Protein AF-A0A538F1N7-F1 (afdb_monomer_lite)

Structure (mmCIF, N/CA/C/O backbone):
data_AF-A0A538F1N7-F1
#
_entry.id   AF-A0A538F1N7-F1
#
loop_
_atom_site.group_PDB
_atom_site.id
_atom_site.type_symbol
_atom_site.label_atom_id
_atom_site.label_alt_id
_atom_site.label_comp_id
_atom_site.label_asym_id
_atom_site.label_entity_id
_atom_site.label_seq_id
_atom_site.pdbx_PDB_ins_code
_atom_site.Cartn_x
_atom_site.Cartn_y
_atom_site.Cartn_z
_atom_site.occupancy
_atom_site.B_iso_or_equiv
_atom_site.auth_seq_id
_atom_site.auth_comp_id
_atom_site.auth_asym_id
_atom_site.auth_atom_id
_atom_site.pdbx_PDB_model_num
ATOM 1 N N . MET A 1 1 ? -27.805 -6.743 5.345 1.00 62.75 1 MET A N 1
ATOM 2 C CA . MET A 1 1 ? -26.774 -6.879 4.290 1.00 62.75 1 MET A CA 1
ATOM 3 C C . MET A 1 1 ? -25.444 -6.394 4.861 1.00 62.75 1 MET A C 1
ATOM 5 O O . MET A 1 1 ? -25.485 -5.424 5.612 1.00 62.75 1 MET A O 1
ATOM 9 N N . PRO A 1 2 ? -24.298 -7.048 4.610 1.00 79.25 2 PRO A N 1
ATOM 10 C CA . PRO A 1 2 ? -23.001 -6.513 5.036 1.00 79.25 2 PRO A CA 1
ATOM 11 C C . PRO A 1 2 ? -22.745 -5.138 4.396 1.00 79.25 2 PRO A C 1
ATOM 13 O O . PRO A 1 2 ? -23.341 -4.819 3.369 1.00 79.25 2 PRO A O 1
ATOM 16 N N . LEU A 1 3 ? -21.938 -4.307 5.055 1.00 86.06 3 LEU A N 1
ATOM 17 C CA . LEU A 1 3 ? -21.447 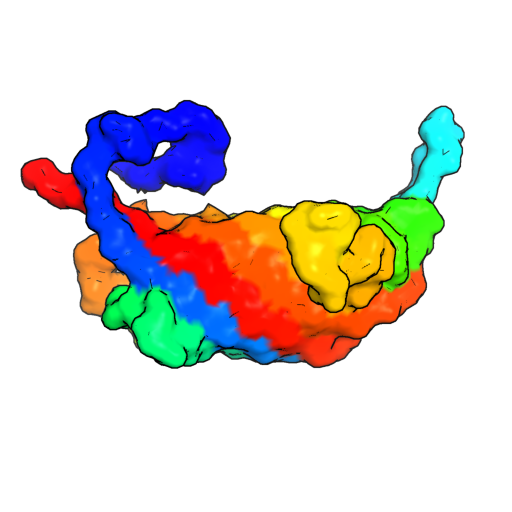-3.046 4.495 1.00 86.06 3 LEU A CA 1
ATOM 18 C C . LEU A 1 3 ? -20.475 -3.357 3.346 1.00 86.06 3 LEU A C 1
ATOM 20 O O . LEU A 1 3 ? -19.601 -4.209 3.530 1.00 86.06 3 LEU A O 1
ATOM 24 N N . ASP A 1 4 ? -20.595 -2.674 2.207 1.00 90.50 4 ASP A N 1
ATOM 25 C CA . ASP A 1 4 ? -19.669 -2.834 1.081 1.00 90.50 4 ASP A CA 1
ATOM 26 C C . ASP A 1 4 ? -19.279 -1.519 0.388 1.00 90.50 4 ASP A C 1
ATOM 28 O O . ASP A 1 4 ? -19.707 -1.201 -0.713 1.00 90.50 4 ASP A O 1
ATOM 32 N N . LEU A 1 5 ? -18.359 -0.780 0.992 1.00 91.50 5 LEU A N 1
ATOM 33 C CA . LEU A 1 5 ? -17.747 0.420 0.417 1.00 91.50 5 LEU A CA 1
ATOM 34 C C . LEU A 1 5 ? -16.478 0.130 -0.403 1.00 91.50 5 LEU A C 1
ATOM 36 O O . LEU A 1 5 ? -15.791 1.063 -0.838 1.00 91.50 5 LEU A O 1
ATOM 40 N N . CYS A 1 6 ? -16.128 -1.145 -0.594 1.00 91.19 6 CYS A N 1
ATOM 41 C CA . CYS A 1 6 ? -14.999 -1.533 -1.436 1.00 91.19 6 CYS A CA 1
ATOM 42 C C . CYS A 1 6 ? -15.405 -1.679 -2.898 1.00 91.19 6 CYS A C 1
ATOM 44 O O . CYS A 1 6 ? -14.578 -1.423 -3.775 1.00 91.19 6 CYS A O 1
ATOM 46 N N . THR A 1 7 ? -16.667 -2.011 -3.161 1.00 90.31 7 THR A N 1
ATOM 47 C CA . THR A 1 7 ? -17.219 -2.057 -4.513 1.00 90.31 7 THR A CA 1
ATOM 48 C C . THR A 1 7 ? -17.554 -0.647 -5.023 1.00 90.31 7 THR A C 1
ATOM 50 O O . THR A 1 7 ? -18.341 0.069 -4.394 1.00 90.31 7 THR A O 1
ATOM 53 N N . PRO A 1 8 ? -16.995 -0.216 -6.173 1.00 83.81 8 PRO A N 1
ATOM 54 C CA . PRO A 1 8 ? -17.357 1.055 -6.793 1.00 83.81 8 PRO A CA 1
ATOM 55 C C . PRO A 1 8 ? -18.862 1.158 -7.070 1.00 83.81 8 PRO A C 1
ATOM 57 O O . PRO A 1 8 ? -19.485 0.204 -7.526 1.00 83.81 8 PRO A O 1
ATOM 60 N N . GLY A 1 9 ? -19.442 2.336 -6.829 1.00 81.94 9 GLY A N 1
ATOM 61 C CA . GLY A 1 9 ? -20.863 2.599 -7.091 1.00 81.94 9 GLY A CA 1
ATOM 62 C C . GLY A 1 9 ? -21.831 2.078 -6.024 1.00 81.94 9 GLY A C 1
ATOM 63 O O . GLY A 1 9 ? -23.038 2.267 -6.168 1.00 81.94 9 GLY A O 1
ATOM 64 N N . ASN A 1 10 ? -21.334 1.466 -4.945 1.00 84.56 10 ASN A N 1
ATOM 65 C CA . ASN A 1 10 ? -22.162 1.124 -3.794 1.00 84.56 10 ASN A CA 1
ATOM 66 C C . ASN A 1 10 ? -22.736 2.398 -3.125 1.00 84.56 10 ASN A C 1
ATOM 68 O O . ASN A 1 10 ? -22.066 3.429 -3.037 1.00 84.56 10 ASN A O 1
ATOM 72 N N . ARG A 1 11 ? -23.994 2.325 -2.668 1.00 87.50 11 ARG A N 1
ATOM 73 C CA . ARG A 1 11 ? -24.759 3.449 -2.099 1.00 87.50 11 ARG A CA 1
ATOM 74 C C . ARG A 1 11 ? -24.837 3.441 -0.568 1.00 87.50 11 ARG A C 1
ATOM 76 O O . ARG A 1 11 ? -25.497 4.303 0.000 1.00 87.50 11 ARG A O 1
ATOM 83 N N . ASP A 1 12 ? -24.128 2.546 0.117 1.00 88.12 12 ASP A N 1
ATOM 84 C CA . ASP A 1 12 ? -24.169 2.386 1.575 1.00 88.12 12 ASP A CA 1
ATOM 85 C C . ASP A 1 12 ? -23.750 3.666 2.321 1.00 88.12 12 ASP A C 1
ATOM 87 O O . ASP A 1 12 ? -24.271 3.913 3.402 1.00 88.12 12 ASP A O 1
ATOM 91 N N . LEU A 1 13 ? -22.871 4.510 1.751 1.00 88.00 13 LEU A N 1
ATOM 92 C CA . LEU A 1 13 ? -22.557 5.831 2.331 1.00 88.00 13 LEU A CA 1
ATOM 93 C C . LEU A 1 13 ? -23.778 6.759 2.398 1.00 88.00 13 LEU A C 1
ATOM 95 O O . LEU A 1 13 ? -23.855 7.596 3.291 1.00 88.00 13 LEU A O 1
ATOM 99 N N . LEU A 1 14 ? -24.694 6.646 1.433 1.00 89.00 14 LEU A N 1
ATOM 100 C CA . LEU A 1 14 ? -25.916 7.445 1.358 1.00 89.00 14 LEU A CA 1
ATOM 101 C C . LEU A 1 14 ? -27.061 6.789 2.139 1.00 89.00 14 LEU A C 1
ATOM 103 O O . LEU A 1 14 ? -27.880 7.478 2.736 1.00 89.00 14 LEU A O 1
ATOM 107 N N . GLU A 1 15 ? -27.144 5.462 2.092 1.00 89.94 15 GLU A N 1
ATOM 108 C CA . GLU A 1 15 ? -28.333 4.711 2.503 1.00 89.94 15 GLU A CA 1
ATOM 109 C C . GLU A 1 15 ? -28.259 4.165 3.928 1.00 89.94 15 GLU A C 1
ATOM 111 O O . GLU A 1 15 ? -29.264 3.669 4.441 1.00 89.94 15 GLU A O 1
ATOM 116 N N . ARG A 1 16 ? -27.095 4.231 4.585 1.00 88.38 16 ARG A N 1
ATOM 117 C CA . ARG A 1 16 ? -26.909 3.643 5.913 1.00 88.38 16 ARG A CA 1
ATOM 118 C C . ARG A 1 16 ? -26.398 4.633 6.938 1.00 88.38 16 ARG A C 1
ATOM 120 O O . ARG A 1 16 ? -25.516 5.443 6.682 1.00 88.38 16 ARG A O 1
ATOM 127 N N . ASN A 1 17 ? -26.871 4.432 8.163 1.00 92.62 17 ASN A N 1
ATOM 128 C CA . ASN A 1 17 ? -26.233 4.991 9.342 1.00 92.62 17 ASN A CA 1
ATOM 129 C C . ASN A 1 17 ? -24.905 4.260 9.567 1.00 92.62 17 ASN A C 1
ATOM 131 O O . ASN A 1 17 ? -24.885 3.038 9.756 1.00 92.62 17 ASN A O 1
ATOM 135 N N . ILE A 1 18 ? -23.803 5.004 9.529 1.00 94.44 18 ILE A N 1
ATOM 136 C CA . ILE A 1 18 ? -22.449 4.478 9.700 1.00 94.44 18 ILE A CA 1
ATOM 137 C C . ILE A 1 18 ? -21.719 5.201 10.830 1.00 94.44 18 ILE A C 1
ATOM 139 O O . ILE A 1 18 ? -21.886 6.401 11.039 1.00 94.44 18 ILE A O 1
ATOM 143 N N . CYS A 1 19 ? -20.869 4.460 11.533 1.00 95.25 19 CYS A N 1
ATOM 144 C CA . CYS A 1 19 ? -19.893 4.994 12.471 1.00 95.25 19 CYS A CA 1
ATOM 145 C C . CYS A 1 19 ? -18.522 5.049 11.796 1.00 95.25 19 CYS A C 1
ATOM 147 O O . CYS A 1 19 ? -18.094 4.067 11.182 1.00 95.25 19 CYS A O 1
ATOM 149 N N . LEU A 1 20 ? -17.833 6.177 11.967 1.00 96.62 20 LEU A N 1
ATOM 150 C CA . LEU A 1 20 ? -16.481 6.416 11.467 1.00 96.62 20 LEU A CA 1
ATOM 151 C C . LEU A 1 20 ? -15.480 6.456 12.622 1.00 96.62 20 LEU A C 1
ATOM 153 O O . LEU A 1 20 ? -15.820 6.757 13.770 1.00 96.62 20 LEU A O 1
ATOM 157 N N . SER A 1 21 ? -14.238 6.098 12.340 1.00 98.06 21 SER A N 1
ATOM 158 C CA . SER A 1 21 ? -13.149 6.081 13.309 1.00 98.06 21 SER A CA 1
ATOM 159 C C . SER A 1 21 ? -11.838 6.240 12.562 1.00 98.06 21 SER A C 1
ATOM 161 O O . SER A 1 21 ? -11.389 5.302 11.899 1.00 98.06 21 SER A O 1
ATOM 163 N N . ALA A 1 22 ? -11.221 7.410 12.738 1.00 98.50 22 ALA A N 1
ATOM 164 C CA . ALA A 1 22 ? -10.004 7.793 12.040 1.00 98.50 22 ALA A CA 1
ATOM 165 C C . ALA A 1 22 ? -8.912 6.723 12.153 1.00 98.50 22 ALA A C 1
ATOM 167 O O . ALA A 1 22 ? -8.676 6.153 13.229 1.00 98.50 22 ALA A O 1
ATOM 168 N N . LEU A 1 23 ? -8.235 6.472 11.041 1.00 98.62 23 LEU A N 1
ATOM 169 C CA . LEU A 1 23 ? -7.134 5.533 10.917 1.00 98.62 23 LEU A CA 1
ATOM 170 C C . LEU A 1 23 ? -5.927 6.278 10.347 1.00 98.62 23 LEU A C 1
ATOM 172 O O . LEU A 1 23 ? -5.934 6.658 9.182 1.00 98.62 23 LEU A O 1
ATOM 176 N N . SER A 1 24 ? -4.886 6.458 11.155 1.00 98.69 24 SER A N 1
ATOM 177 C CA . SER A 1 24 ? -3.676 7.188 10.761 1.00 98.69 24 SER A CA 1
ATOM 178 C C . SER A 1 24 ? -2.440 6.438 11.238 1.00 98.69 24 SER A C 1
ATOM 180 O O . SER A 1 24 ? -2.253 6.210 12.440 1.00 98.69 24 SER A O 1
ATOM 182 N N . LYS A 1 25 ? -1.598 5.982 10.305 1.00 98.75 25 LYS A N 1
ATOM 183 C CA . LYS A 1 25 ? -0.488 5.062 10.598 1.00 98.75 25 LYS A CA 1
ATOM 184 C C . LYS A 1 25 ? 0.806 5.458 9.910 1.00 98.75 25 LYS A C 1
ATOM 186 O O . LYS A 1 25 ? 0.822 5.799 8.734 1.00 98.75 25 LYS A O 1
ATOM 191 N N . ASN A 1 26 ? 1.901 5.246 10.634 1.00 98.75 26 ASN A N 1
ATOM 192 C CA . ASN A 1 26 ? 3.258 5.235 10.100 1.00 98.75 26 ASN A CA 1
ATOM 193 C C . ASN A 1 26 ? 3.711 3.797 9.821 1.00 98.75 26 ASN A C 1
ATOM 195 O O . ASN A 1 26 ? 3.333 2.862 10.539 1.00 98.75 26 ASN A O 1
ATOM 199 N N . LEU A 1 27 ? 4.535 3.630 8.786 1.00 98.44 27 LEU A N 1
ATOM 200 C CA . LEU A 1 27 ? 4.949 2.336 8.253 1.00 98.44 27 LEU A CA 1
ATOM 201 C C . LEU A 1 27 ? 6.448 2.286 8.000 1.00 98.44 27 LEU A C 1
ATOM 203 O O . LEU A 1 27 ? 7.023 3.232 7.460 1.00 98.44 27 LEU A O 1
ATOM 207 N N . LYS A 1 28 ? 7.065 1.151 8.331 1.00 98.69 28 LYS A N 1
ATOM 208 C CA . LYS A 1 28 ? 8.445 0.811 7.955 1.00 98.69 28 LYS A CA 1
ATOM 209 C C . LYS A 1 28 ? 8.572 -0.689 7.735 1.00 98.69 28 LYS A C 1
ATOM 211 O O . LYS A 1 28 ? 7.973 -1.457 8.481 1.00 98.69 28 LYS A O 1
ATOM 216 N N . GLY A 1 29 ? 9.370 -1.115 6.770 1.00 98.56 29 GLY A N 1
ATOM 217 C CA . GLY A 1 29 ? 9.585 -2.532 6.514 1.00 98.56 29 GLY A CA 1
ATOM 218 C C . GLY A 1 29 ? 10.414 -2.789 5.270 1.00 98.56 29 GLY A C 1
ATOM 219 O O . GLY A 1 29 ? 11.350 -2.040 4.985 1.00 98.56 29 GLY A O 1
ATOM 220 N N . GLU A 1 30 ? 10.071 -3.849 4.545 1.00 98.44 30 GLU A N 1
ATOM 221 C CA . GLU A 1 30 ? 10.869 -4.355 3.433 1.00 98.44 30 GLU A CA 1
ATOM 222 C C . GLU A 1 30 ? 10.015 -4.693 2.204 1.00 98.44 30 GLU A C 1
ATOM 224 O O . GLU A 1 30 ? 8.903 -5.218 2.309 1.00 98.44 30 GLU A O 1
ATOM 229 N N . LEU A 1 31 ? 10.574 -4.400 1.031 1.00 98.56 31 LEU A N 1
ATOM 230 C CA . LEU A 1 31 ? 10.073 -4.772 -0.284 1.00 98.56 31 LEU A CA 1
ATOM 231 C C . LEU A 1 31 ? 11.071 -5.742 -0.929 1.00 98.56 31 LEU A C 1
ATOM 233 O O . LEU A 1 31 ? 12.226 -5.388 -1.175 1.00 98.56 31 LEU A O 1
ATOM 237 N N . LYS A 1 32 ? 10.639 -6.968 -1.226 1.00 98.38 32 LYS A N 1
ATOM 238 C CA . LYS A 1 32 ? 11.481 -8.011 -1.833 1.00 98.38 32 LYS A CA 1
ATOM 239 C C . LYS A 1 32 ? 10.943 -8.389 -3.205 1.00 98.38 32 LYS A C 1
ATOM 241 O O . LYS A 1 32 ? 9.816 -8.872 -3.268 1.00 98.38 32 LYS A O 1
ATOM 246 N N . PRO A 1 33 ? 11.704 -8.236 -4.298 1.00 97.69 33 PRO A N 1
ATOM 247 C CA . PRO A 1 33 ? 11.304 -8.813 -5.572 1.00 97.69 33 PRO A CA 1
ATOM 248 C C . PRO A 1 33 ? 11.359 -10.341 -5.464 1.00 97.69 33 PRO A C 1
ATOM 250 O O . PRO A 1 33 ? 12.368 -10.909 -5.050 1.00 97.69 33 PRO A O 1
ATOM 253 N N . LEU A 1 34 ? 10.260 -11.002 -5.813 1.00 98.06 34 LEU A N 1
ATOM 254 C CA . LEU A 1 34 ? 10.151 -12.462 -5.865 1.00 98.06 34 LEU A CA 1
ATOM 255 C C . LEU A 1 34 ? 10.367 -12.978 -7.287 1.00 98.06 34 LEU A C 1
ATOM 257 O O . LEU A 1 34 ? 11.016 -13.998 -7.498 1.00 98.06 34 LEU A O 1
ATOM 261 N N . HIS A 1 35 ? 9.806 -12.270 -8.265 1.00 98.12 35 HIS A N 1
ATOM 262 C CA . HIS A 1 35 ? 9.879 -12.619 -9.677 1.00 98.12 35 HIS A CA 1
ATOM 263 C C . HIS A 1 35 ? 9.724 -11.364 -10.532 1.00 98.12 35 HIS A C 1
ATOM 265 O O . HIS A 1 35 ? 8.978 -10.464 -10.157 1.00 98.12 35 HIS A O 1
ATOM 271 N N . HIS A 1 36 ? 10.379 -11.308 -11.690 1.00 97.69 36 HIS A N 1
ATOM 272 C CA . HIS A 1 36 ? 10.142 -10.264 -12.681 1.00 97.69 36 HIS A CA 1
ATOM 273 C C . HIS A 1 36 ? 10.224 -10.823 -14.101 1.00 97.69 36 HIS A C 1
ATOM 275 O O . HIS A 1 36 ? 10.998 -11.740 -14.378 1.00 97.69 36 HIS A O 1
ATOM 281 N N . ALA A 1 37 ? 9.434 -10.252 -15.005 1.00 98.12 37 ALA A N 1
ATOM 282 C CA . ALA A 1 37 ? 9.380 -10.641 -16.404 1.00 98.12 37 ALA A CA 1
ATOM 283 C C . ALA A 1 37 ? 9.193 -9.419 -17.304 1.00 98.12 37 ALA A C 1
ATOM 285 O O . ALA A 1 37 ? 8.412 -8.509 -17.014 1.00 98.12 37 ALA A O 1
ATOM 286 N N . LEU A 1 38 ? 9.907 -9.414 -18.429 1.00 97.88 38 LEU A N 1
ATOM 287 C CA . LEU A 1 38 ? 9.720 -8.425 -19.480 1.00 97.88 38 LEU A CA 1
ATOM 288 C C . LEU A 1 38 ? 8.699 -8.945 -20.492 1.00 97.88 38 LEU A C 1
ATOM 290 O O . LEU A 1 38 ? 8.958 -9.911 -21.206 1.00 97.88 38 LEU A O 1
ATOM 294 N N . GLU A 1 39 ? 7.590 -8.236 -20.627 1.00 97.50 39 GLU A N 1
ATOM 295 C CA . GLU A 1 39 ? 6.591 -8.479 -21.658 1.00 97.50 39 GLU A CA 1
ATOM 296 C C . GLU A 1 39 ? 6.780 -7.526 -22.837 1.00 97.50 39 GLU A C 1
ATOM 298 O O . GLU A 1 39 ? 7.186 -6.366 -22.691 1.00 97.50 39 GLU A O 1
ATOM 303 N N . ARG A 1 40 ? 6.488 -8.030 -24.038 1.00 97.56 40 ARG A N 1
ATOM 304 C CA . ARG A 1 40 ? 6.553 -7.270 -25.288 1.00 97.56 40 ARG A CA 1
ATOM 305 C C . ARG A 1 40 ? 5.251 -7.454 -26.049 1.00 97.56 40 ARG A C 1
ATOM 307 O O . ARG A 1 40 ? 4.876 -8.580 -26.358 1.00 97.56 40 ARG A O 1
ATOM 314 N N . CYS A 1 41 ? 4.601 -6.354 -26.411 1.00 97.31 41 CYS A N 1
ATOM 315 C CA . CYS A 1 41 ? 3.453 -6.376 -27.310 1.00 97.31 41 CYS A CA 1
ATOM 316 C C . CYS A 1 41 ? 3.891 -5.879 -28.688 1.00 97.31 41 CYS A C 1
ATOM 318 O O . CYS A 1 41 ? 4.108 -4.683 -28.879 1.00 97.31 41 CYS A O 1
ATOM 320 N N . ALA A 1 42 ? 4.012 -6.789 -29.658 1.00 97.00 42 ALA A N 1
ATOM 321 C CA . ALA A 1 42 ? 4.448 -6.443 -31.013 1.00 97.00 42 ALA A CA 1
ATOM 322 C C . ALA A 1 42 ? 3.464 -5.490 -31.714 1.00 97.00 42 ALA A C 1
ATOM 324 O O . ALA A 1 42 ? 3.883 -4.507 -32.321 1.00 97.00 42 ALA A O 1
ATOM 325 N N . LYS A 1 43 ? 2.155 -5.740 -31.571 1.00 97.50 43 LYS A N 1
ATOM 326 C CA . LYS A 1 43 ? 1.095 -4.946 -32.213 1.00 97.50 43 LYS A CA 1
ATOM 327 C C . LYS A 1 43 ? 1.095 -3.486 -31.752 1.00 97.50 43 LYS A C 1
ATOM 329 O O . LYS A 1 43 ? 0.970 -2.589 -32.576 1.00 97.50 43 LYS A O 1
ATOM 334 N N . LEU A 1 44 ? 1.254 -3.259 -30.447 1.00 96.75 44 LEU A N 1
ATOM 335 C CA . LEU A 1 44 ? 1.281 -1.918 -29.848 1.00 96.75 44 LEU A CA 1
ATOM 336 C C . LEU A 1 44 ? 2.700 -1.344 -29.715 1.00 96.75 44 LEU A C 1
ATOM 338 O O . LEU A 1 44 ? 2.859 -0.226 -29.237 1.00 96.75 44 LEU A O 1
ATOM 342 N N . LYS A 1 45 ? 3.728 -2.099 -30.128 1.00 96.75 45 LYS A N 1
ATOM 343 C CA . LYS A 1 45 ? 5.152 -1.736 -30.036 1.00 96.75 45 LYS A CA 1
ATOM 344 C C . LYS A 1 45 ? 5.568 -1.266 -28.634 1.00 96.75 45 LYS A C 1
ATOM 346 O O . LYS A 1 45 ? 6.376 -0.351 -28.502 1.00 96.75 45 LYS A O 1
ATOM 351 N N . CYS A 1 46 ? 5.035 -1.894 -27.586 1.00 97.06 46 CYS A N 1
ATOM 352 C CA . CYS A 1 46 ? 5.315 -1.516 -26.201 1.00 97.06 46 CYS A CA 1
ATOM 353 C C . CYS A 1 46 ? 6.007 -2.632 -25.412 1.00 97.06 46 CYS A C 1
ATOM 355 O O . CYS A 1 46 ? 5.994 -3.812 -25.786 1.00 97.06 46 CYS A O 1
ATOM 357 N N . ARG A 1 47 ? 6.648 -2.221 -24.317 1.00 98.12 47 ARG A N 1
ATOM 358 C CA . ARG A 1 47 ? 7.342 -3.088 -23.366 1.00 98.12 47 ARG A CA 1
ATOM 359 C C . ARG A 1 47 ? 6.817 -2.807 -21.969 1.00 98.12 47 ARG A C 1
ATOM 361 O O . ARG A 1 47 ? 6.651 -1.643 -21.610 1.00 98.12 47 ARG A O 1
ATOM 368 N N . THR A 1 48 ? 6.644 -3.859 -21.186 1.00 98.31 48 THR A N 1
ATOM 369 C CA . THR A 1 48 ? 6.210 -3.767 -19.791 1.00 98.31 48 THR A CA 1
ATOM 370 C C . THR A 1 48 ? 7.121 -4.635 -18.947 1.00 98.31 48 THR A C 1
ATOM 372 O O . THR A 1 48 ? 7.388 -5.778 -19.308 1.00 98.31 48 THR A O 1
ATOM 375 N N . LEU A 1 49 ? 7.621 -4.100 -17.839 1.00 98.62 49 LEU A N 1
ATOM 376 C CA . LEU A 1 49 ? 8.272 -4.913 -16.817 1.00 98.62 49 LEU A CA 1
ATOM 377 C C . LEU A 1 49 ? 7.204 -5.238 -15.783 1.00 98.62 49 LEU A C 1
ATOM 379 O O . LEU A 1 49 ? 6.652 -4.321 -15.185 1.00 98.62 49 LEU A O 1
ATOM 383 N N . LYS A 1 50 ? 6.901 -6.516 -15.584 1.00 98.56 50 LYS A N 1
ATOM 384 C CA . LYS A 1 50 ? 6.063 -6.959 -14.472 1.00 98.56 50 LYS A CA 1
ATOM 385 C C . LYS A 1 50 ? 6.957 -7.513 -13.382 1.00 98.56 50 LYS A C 1
ATOM 387 O O . LYS A 1 50 ? 7.752 -8.407 -13.661 1.00 98.56 50 LYS A O 1
ATOM 392 N N . THR A 1 51 ? 6.797 -7.024 -12.163 1.00 98.62 51 THR A N 1
ATOM 393 C CA . THR A 1 51 ? 7.443 -7.589 -10.978 1.00 98.62 51 THR A CA 1
ATOM 394 C C . THR A 1 51 ? 6.384 -8.040 -9.985 1.00 98.62 51 THR A C 1
ATOM 396 O O . THR A 1 51 ? 5.394 -7.346 -9.775 1.00 98.62 51 THR A O 1
ATOM 399 N N . ILE A 1 52 ? 6.612 -9.194 -9.365 1.00 98.75 52 ILE A N 1
ATOM 400 C CA . ILE A 1 52 ? 5.918 -9.643 -8.162 1.00 98.75 52 ILE A CA 1
ATOM 401 C C . ILE A 1 52 ? 6.839 -9.370 -6.977 1.00 98.75 52 ILE A C 1
ATOM 403 O O . ILE A 1 52 ? 7.951 -9.900 -6.917 1.00 98.75 52 ILE A O 1
ATOM 407 N N . HIS A 1 53 ? 6.372 -8.569 -6.029 1.00 98.75 53 HIS A N 1
ATOM 408 C CA . HIS A 1 53 ? 7.058 -8.263 -4.784 1.00 98.75 53 HIS A CA 1
ATOM 409 C C . HIS A 1 53 ? 6.357 -8.908 -3.587 1.00 98.75 53 HIS A C 1
ATOM 411 O O . HIS A 1 53 ? 5.133 -9.006 -3.532 1.00 98.75 53 HIS A O 1
ATOM 417 N N . PHE A 1 54 ? 7.146 -9.276 -2.585 1.00 98.75 54 PHE A N 1
ATOM 418 C CA . PHE A 1 54 ? 6.687 -9.452 -1.216 1.00 98.75 54 PHE A CA 1
ATOM 419 C C . PHE A 1 54 ? 6.880 -8.132 -0.471 1.00 98.75 54 PHE A C 1
ATOM 421 O O . PHE A 1 54 ? 7.991 -7.600 -0.429 1.00 98.75 54 PHE A O 1
ATOM 428 N N . LEU A 1 55 ? 5.808 -7.616 0.119 1.00 98.81 55 LEU A N 1
ATOM 429 C CA . LEU A 1 55 ? 5.809 -6.409 0.936 1.00 98.81 55 LEU A CA 1
ATOM 430 C C . LEU A 1 55 ? 5.431 -6.775 2.369 1.00 98.81 55 LEU A C 1
ATOM 432 O O . LEU A 1 55 ? 4.353 -7.315 2.618 1.00 98.81 55 LEU A O 1
ATOM 436 N N . GLU A 1 56 ? 6.291 -6.425 3.315 1.00 98.75 56 GLU A N 1
ATOM 437 C CA . GLU A 1 56 ? 6.024 -6.571 4.743 1.00 98.75 56 GLU A CA 1
ATOM 438 C C . GLU A 1 56 ? 6.328 -5.261 5.457 1.00 98.75 56 GLU A C 1
ATOM 440 O O . GLU A 1 56 ? 7.445 -4.751 5.403 1.00 98.75 56 GLU A O 1
ATOM 445 N N . LEU A 1 57 ? 5.320 -4.714 6.133 1.00 98.81 57 LEU A N 1
ATOM 446 C CA . LEU A 1 57 ? 5.390 -3.432 6.820 1.00 98.81 57 LEU A CA 1
ATOM 447 C C . LEU A 1 57 ? 5.005 -3.594 8.284 1.00 98.81 57 LEU A C 1
ATOM 449 O O . LEU A 1 57 ? 3.946 -4.132 8.613 1.00 98.81 57 LEU A O 1
ATOM 453 N N . ARG A 1 58 ? 5.826 -3.045 9.174 1.00 98.81 58 ARG A N 1
ATOM 454 C CA . ARG A 1 58 ? 5.444 -2.773 10.554 1.00 98.81 58 ARG A CA 1
ATOM 455 C C . ARG A 1 58 ? 4.578 -1.521 10.587 1.00 98.81 58 ARG A C 1
ATOM 457 O O . ARG A 1 58 ? 4.983 -0.477 10.084 1.00 98.81 58 ARG A O 1
ATOM 464 N N . VAL A 1 59 ? 3.419 -1.632 11.224 1.00 98.56 59 VAL A N 1
ATOM 465 C CA . VAL A 1 59 ? 2.413 -0.576 11.331 1.00 98.56 59 VAL A CA 1
ATOM 466 C C . VAL A 1 59 ? 2.336 -0.044 12.750 1.00 98.56 59 VAL A C 1
ATOM 468 O O . VAL A 1 59 ? 2.164 -0.813 13.702 1.00 98.56 59 VAL A O 1
ATOM 471 N N . THR A 1 60 ? 2.429 1.274 12.887 1.00 98.56 60 THR A N 1
ATOM 472 C CA . THR A 1 60 ? 2.379 1.963 14.178 1.00 98.56 60 THR A CA 1
ATOM 473 C C . THR A 1 60 ? 1.450 3.164 14.130 1.00 98.56 60 THR A C 1
ATOM 475 O O . THR A 1 60 ? 1.464 3.920 13.161 1.00 98.56 60 THR A O 1
ATOM 478 N N . THR A 1 61 ? 0.685 3.347 15.203 1.00 98.31 61 THR A N 1
ATOM 479 C CA . THR A 1 61 ? -0.160 4.515 15.478 1.00 98.31 61 THR A CA 1
ATOM 480 C C . THR A 1 61 ? 0.563 5.829 15.168 1.00 98.31 61 THR A C 1
A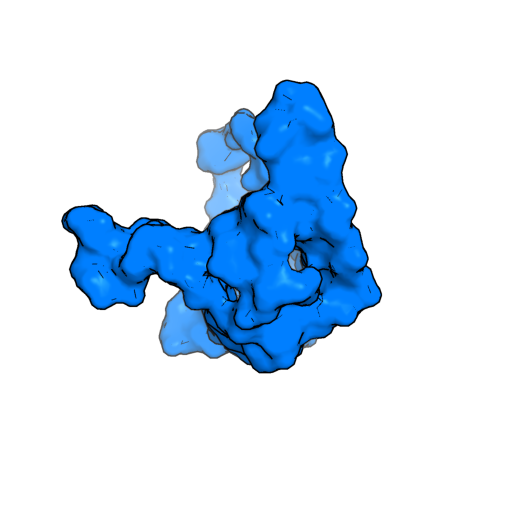TOM 482 O O . THR A 1 61 ? 1.680 6.048 15.642 1.00 98.31 61 THR A O 1
ATOM 485 N N . ASN A 1 62 ? -0.095 6.722 14.428 1.00 97.56 62 ASN A N 1
ATOM 486 C CA . ASN A 1 62 ? 0.297 8.121 14.290 1.00 97.56 62 ASN A CA 1
ATOM 487 C C . ASN A 1 62 ? -0.541 8.988 15.250 1.00 97.56 62 ASN A C 1
ATOM 489 O O . ASN A 1 62 ? -1.700 9.297 14.981 1.00 97.56 62 ASN A O 1
ATOM 493 N N . ALA A 1 63 ? 0.008 9.333 16.416 1.00 93.81 63 ALA 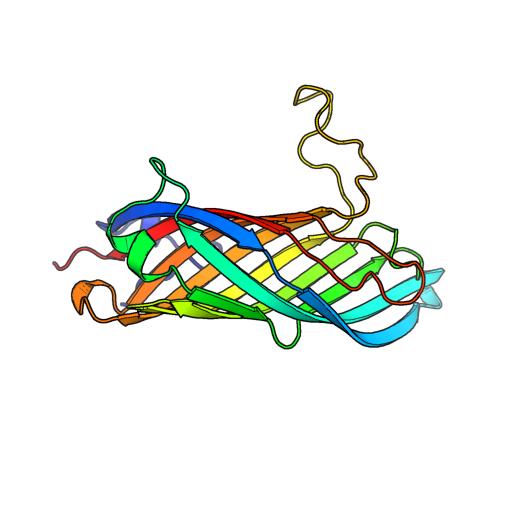A N 1
ATOM 494 C CA . ALA A 1 63 ? -0.688 10.178 17.389 1.00 93.81 63 ALA A CA 1
ATOM 495 C C . ALA A 1 63 ? -0.501 11.674 17.056 1.00 93.81 63 ALA A C 1
ATOM 497 O O . ALA A 1 63 ? 0.596 12.052 16.651 1.00 93.81 63 ALA A O 1
ATOM 498 N N . PRO A 1 64 ? -1.515 12.538 17.269 1.00 95.12 64 PRO A N 1
ATOM 499 C CA . PRO A 1 64 ? -2.831 12.264 17.864 1.00 95.12 64 PRO A CA 1
ATOM 500 C C . PRO A 1 64 ? -3.919 11.841 16.855 1.00 95.12 64 PRO A C 1
ATOM 502 O O . PRO A 1 64 ? -5.070 11.689 17.252 1.00 95.12 64 PRO A O 1
ATOM 505 N N . CYS A 1 65 ? -3.576 11.659 15.578 1.00 97.56 65 CYS A N 1
ATOM 506 C CA . CYS A 1 65 ? -4.532 11.502 14.476 1.00 97.56 65 CYS A CA 1
ATOM 507 C C . CYS A 1 65 ? -5.264 10.148 14.441 1.00 97.56 65 CYS A C 1
ATOM 509 O O . CYS A 1 65 ? -6.324 10.035 13.833 1.00 97.56 65 CYS A O 1
ATOM 511 N N . ASP A 1 66 ? -4.718 9.115 15.081 1.00 98.00 66 ASP A N 1
ATOM 512 C CA . ASP A 1 66 ? -5.294 7.769 15.073 1.00 98.00 66 ASP A CA 1
ATOM 513 C C . ASP A 1 66 ? -6.290 7.527 16.222 1.00 98.00 66 ASP A C 1
ATOM 515 O O . ASP A 1 66 ? -6.004 7.770 17.407 1.00 98.00 66 ASP A O 1
ATOM 519 N N . SER A 1 67 ? -7.453 6.969 15.883 1.00 98.12 67 SER A N 1
ATOM 520 C CA . SER A 1 67 ? -8.524 6.685 16.842 1.00 98.12 67 SER A CA 1
ATOM 521 C C . SER A 1 67 ? -8.212 5.487 17.759 1.00 98.12 67 SER A C 1
ATOM 523 O O . SER A 1 67 ? -7.402 4.618 17.420 1.00 98.12 67 SER A O 1
ATOM 525 N N . PRO A 1 68 ? -8.885 5.347 18.922 1.00 97.31 68 PRO A N 1
ATOM 526 C CA . PRO A 1 68 ? -8.718 4.169 19.774 1.00 97.31 68 PRO A CA 1
ATOM 527 C C . PRO A 1 68 ? -9.014 2.822 19.079 1.00 97.31 68 PRO A C 1
ATOM 529 O O . PRO A 1 68 ? -8.267 1.874 19.334 1.00 97.31 68 PRO A O 1
ATOM 532 N N . PRO A 1 69 ? -10.044 2.683 18.210 1.00 97.56 69 PRO A N 1
ATOM 533 C CA . PRO A 1 69 ? -10.193 1.504 17.350 1.00 97.56 69 PRO A CA 1
ATOM 534 C C . PRO A 1 69 ? -9.010 1.296 16.396 1.00 97.56 69 PRO A C 1
ATOM 536 O O . PRO A 1 69 ? -8.526 0.168 16.283 1.00 97.56 69 PRO A O 1
ATOM 539 N N . GLY A 1 70 ? -8.498 2.371 15.785 1.00 97.69 70 GLY A N 1
ATOM 540 C CA . GLY A 1 70 ? -7.327 2.347 14.902 1.00 97.69 70 GLY A CA 1
ATOM 541 C C . GLY A 1 70 ? -6.111 1.691 15.553 1.00 97.69 70 GLY A C 1
ATOM 542 O O . GLY A 1 70 ? -5.458 0.839 14.947 1.00 97.69 70 GLY A O 1
ATOM 543 N N . ARG A 1 71 ? -5.843 1.965 16.834 1.00 97.69 71 ARG A N 1
ATOM 544 C CA . ARG A 1 71 ? -4.704 1.387 17.587 1.00 97.69 71 ARG A CA 1
ATOM 545 C C . ARG A 1 71 ? -4.710 -0.141 17.674 1.00 97.69 71 ARG A C 1
ATOM 547 O O . ARG A 1 71 ? -3.651 -0.747 17.840 1.00 97.69 71 ARG A O 1
ATOM 554 N N . LEU A 1 72 ? -5.869 -0.794 17.539 1.00 98.25 72 LEU A N 1
ATOM 555 C CA . LEU A 1 72 ? -5.946 -2.263 17.510 1.00 98.25 72 LEU A CA 1
ATOM 556 C C . LEU A 1 72 ? -5.269 -2.862 16.274 1.00 98.25 72 LEU A C 1
ATOM 558 O O . LEU A 1 72 ? -4.893 -4.037 16.303 1.00 98.25 72 LEU A O 1
ATOM 562 N N . LEU A 1 73 ? -5.094 -2.054 15.227 1.00 98.50 73 LEU A N 1
ATOM 563 C CA . LEU A 1 73 ? -4.409 -2.396 13.988 1.00 98.50 73 LEU A CA 1
ATOM 564 C C . LEU A 1 73 ? -2.898 -2.088 14.026 1.00 98.50 73 LEU A C 1
ATOM 566 O O . LEU A 1 73 ? -2.207 -2.296 13.037 1.00 98.50 73 LEU A O 1
ATOM 570 N N . ASP A 1 74 ? -2.319 -1.664 15.151 1.00 98.69 74 ASP A N 1
ATOM 571 C CA . ASP A 1 74 ? -0.852 -1.649 15.276 1.00 98.69 74 ASP A CA 1
ATOM 572 C C . ASP A 1 74 ? -0.309 -3.070 15.161 1.00 98.69 74 ASP A C 1
ATOM 574 O O . ASP A 1 74 ? -0.739 -3.948 15.907 1.00 98.69 74 ASP A O 1
ATOM 578 N N . GLY A 1 75 ? 0.615 -3.332 14.242 1.00 98.50 75 GLY A N 1
ATOM 579 C CA . GLY A 1 75 ? 0.802 -4.702 13.779 1.00 98.50 75 GLY A CA 1
ATOM 580 C C . GLY A 1 75 ? 1.678 -4.842 12.548 1.00 98.50 75 GLY A C 1
ATOM 581 O O . GLY A 1 75 ? 2.582 -4.041 12.341 1.00 98.50 75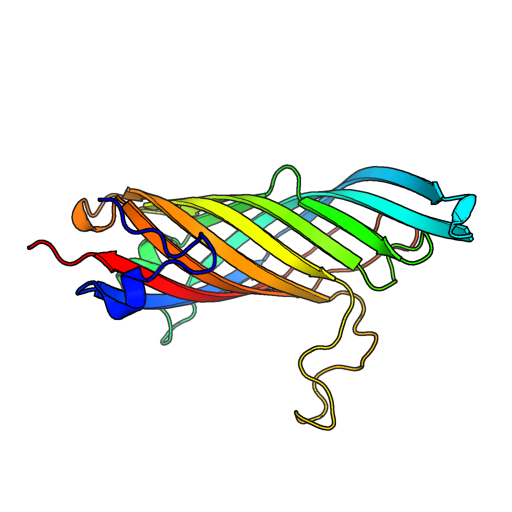 GLY A O 1
ATOM 582 N N . ASN A 1 76 ? 1.412 -5.873 11.751 1.00 98.75 76 ASN A N 1
ATOM 583 C CA . ASN A 1 76 ? 2.100 -6.124 10.487 1.00 98.75 76 ASN A CA 1
ATOM 584 C C . ASN A 1 76 ? 1.093 -6.083 9.333 1.00 98.75 76 ASN A C 1
ATOM 586 O O . ASN A 1 76 ? 0.047 -6.729 9.408 1.00 98.75 76 ASN A O 1
ATOM 590 N N . PHE A 1 77 ? 1.423 -5.346 8.279 1.00 98.81 77 PHE A N 1
ATOM 591 C CA . PHE A 1 77 ? 0.684 -5.270 7.023 1.00 98.81 77 PHE A CA 1
ATOM 592 C C . PHE A 1 77 ? 1.498 -5.988 5.951 1.00 98.81 77 PHE A C 1
ATOM 594 O O . PHE A 1 77 ? 2.637 -5.611 5.679 1.00 98.81 77 PHE A O 1
ATOM 601 N N . ILE A 1 78 ? 0.941 -7.061 5.396 1.00 98.88 78 ILE A N 1
ATOM 602 C CA . ILE A 1 78 ? 1.664 -7.986 4.522 1.00 98.88 78 ILE A CA 1
ATOM 603 C C . ILE A 1 78 ? 0.917 -8.100 3.202 1.00 98.88 78 ILE A C 1
ATOM 605 O O . ILE A 1 78 ? -0.261 -8.448 3.207 1.00 98.88 78 ILE A O 1
ATOM 609 N N . VAL A 1 79 ? 1.613 -7.898 2.087 1.00 98.75 79 VAL A N 1
ATOM 610 C CA . VAL A 1 79 ? 1.133 -8.207 0.733 1.00 98.75 79 VAL A CA 1
ATOM 611 C C . VAL A 1 79 ? 2.092 -9.225 0.140 1.00 98.75 79 VAL A C 1
ATOM 613 O O . VAL A 1 79 ? 3.262 -8.930 -0.098 1.00 98.75 79 VAL A O 1
ATOM 616 N N . ARG A 1 80 ? 1.621 -10.461 -0.045 1.00 98.50 80 ARG A N 1
ATOM 617 C CA . ARG A 1 80 ? 2.498 -11.560 -0.483 1.00 98.50 80 ARG A CA 1
ATOM 618 C C . ARG A 1 80 ? 2.874 -11.466 -1.956 1.00 98.50 80 ARG A C 1
ATOM 620 O O . ARG A 1 80 ? 4.000 -11.794 -2.302 1.00 98.50 80 ARG A O 1
ATOM 627 N N . ASN A 1 81 ? 1.911 -11.041 -2.768 1.00 98.38 81 ASN A N 1
ATOM 628 C CA . ASN A 1 81 ? 2.029 -10.886 -4.209 1.00 98.38 81 ASN A CA 1
ATOM 629 C C . ASN A 1 81 ? 1.591 -9.465 -4.564 1.00 98.38 81 ASN A C 1
ATOM 631 O O . ASN A 1 81 ? 0.458 -9.243 -4.980 1.00 98.38 81 ASN A O 1
ATOM 635 N N . LEU A 1 82 ? 2.470 -8.500 -4.323 1.00 98.75 82 LEU A N 1
ATOM 636 C CA . LEU A 1 82 ? 2.303 -7.146 -4.828 1.00 98.75 82 LEU A CA 1
ATOM 637 C C . LEU A 1 82 ? 2.784 -7.137 -6.275 1.00 98.75 82 LEU A C 1
ATOM 639 O O . LEU A 1 82 ? 3.976 -7.281 -6.529 1.00 98.75 82 LEU A O 1
ATOM 643 N N . ILE A 1 83 ? 1.865 -7.021 -7.221 1.00 98.69 83 ILE A N 1
ATOM 644 C CA . ILE A 1 83 ? 2.185 -7.023 -8.645 1.00 98.69 83 ILE A CA 1
ATOM 645 C C . ILE A 1 83 ? 2.326 -5.576 -9.089 1.00 98.69 83 ILE A C 1
ATOM 647 O O . ILE A 1 83 ? 1.393 -4.796 -8.923 1.00 98.69 83 ILE A O 1
ATOM 651 N N . THR A 1 84 ? 3.456 -5.236 -9.702 1.00 98.75 84 THR A N 1
ATOM 652 C CA . THR A 1 84 ? 3.684 -3.919 -10.304 1.00 98.75 84 THR A CA 1
ATOM 653 C C . THR A 1 84 ? 4.035 -4.070 -11.776 1.00 98.75 84 THR A C 1
ATOM 655 O O . THR A 1 84 ? 4.948 -4.816 -12.133 1.00 98.75 84 THR A O 1
ATOM 658 N N . ALA A 1 85 ? 3.323 -3.348 -12.638 1.00 98.62 85 ALA A N 1
ATOM 659 C CA . ALA A 1 85 ? 3.587 -3.265 -14.068 1.00 98.62 85 ALA A CA 1
ATOM 660 C C . ALA A 1 85 ? 4.158 -1.884 -14.408 1.00 98.62 85 ALA A C 1
ATOM 662 O O . ALA A 1 85 ? 3.459 -0.878 -14.296 1.00 98.62 85 ALA A O 1
ATOM 663 N N . PHE A 1 86 ? 5.417 -1.840 -14.838 1.00 98.50 86 PHE A N 1
ATOM 664 C CA . PHE A 1 86 ? 6.142 -0.621 -15.190 1.00 98.50 86 PHE A CA 1
ATOM 665 C C . PHE A 1 86 ? 6.190 -0.412 -16.705 1.00 98.50 86 PHE A C 1
ATOM 667 O O . PHE A 1 86 ? 6.401 -1.357 -17.477 1.00 98.50 86 PHE A O 1
ATOM 674 N N . GLU A 1 87 ? 6.037 0.836 -17.142 1.00 97.69 87 GLU A N 1
ATOM 675 C CA . GLU A 1 87 ? 6.125 1.203 -18.555 1.00 97.69 87 GLU A CA 1
ATOM 676 C C . GLU A 1 87 ? 7.545 1.022 -19.118 1.00 97.69 87 GLU A C 1
ATOM 678 O O . GLU A 1 87 ? 8.554 1.068 -18.413 1.00 97.69 87 GLU A O 1
ATOM 683 N N . ASN A 1 88 ? 7.629 0.832 -20.435 1.00 97.19 88 ASN A N 1
ATOM 684 C CA . ASN A 1 88 ? 8.871 0.731 -21.208 1.00 97.19 88 ASN A CA 1
ATOM 685 C C . ASN A 1 88 ? 9.835 -0.394 -20.791 1.00 97.19 88 ASN A C 1
ATOM 687 O O . ASN A 1 88 ? 10.956 -0.464 -21.301 1.00 97.19 88 ASN A O 1
ATOM 691 N N . GLY A 1 89 ? 9.402 -1.319 -19.932 1.00 97.62 89 GLY A N 1
ATOM 692 C CA . GLY A 1 89 ? 10.257 -2.399 -19.450 1.00 97.62 89 GLY A CA 1
ATOM 693 C C . GLY A 1 89 ? 11.334 -1.942 -18.466 1.00 97.62 89 GLY A C 1
ATOM 694 O O . GLY A 1 89 ? 12.388 -2.572 -18.423 1.00 97.62 89 GLY A O 1
ATOM 695 N N . ASP A 1 90 ? 11.101 -0.849 -17.736 1.00 98.00 90 ASP A N 1
ATOM 696 C CA . ASP A 1 90 ? 12.062 -0.254 -16.803 1.00 98.00 90 ASP A CA 1
ATOM 697 C C . ASP A 1 90 ? 11.383 0.039 -15.459 1.00 98.00 90 ASP A C 1
ATOM 699 O O . ASP A 1 90 ? 10.483 0.870 -15.361 1.00 98.00 90 ASP A O 1
ATOM 703 N N . GLY A 1 91 ? 11.854 -0.628 -14.407 1.00 97.62 91 GLY A N 1
ATOM 704 C CA . GLY A 1 91 ? 11.329 -0.525 -13.046 1.00 97.62 91 GLY A CA 1
ATOM 705 C C . GLY A 1 91 ? 11.502 0.837 -12.366 1.00 97.62 91 GLY A C 1
ATOM 706 O O . GLY A 1 91 ? 10.955 1.078 -11.292 1.00 97.62 91 GLY A O 1
ATOM 707 N N . THR A 1 92 ? 12.239 1.758 -12.988 1.00 97.44 92 THR A N 1
ATOM 708 C CA . THR A 1 92 ? 12.342 3.158 -12.549 1.00 97.44 92 THR A CA 1
ATOM 709 C C . THR A 1 92 ? 11.322 4.074 -13.221 1.00 97.44 92 THR A C 1
ATOM 711 O O . THR A 1 92 ? 11.323 5.274 -12.958 1.00 97.44 92 THR A O 1
ATOM 714 N N . ARG A 1 93 ? 10.475 3.543 -14.109 1.00 97.69 93 ARG A N 1
ATOM 715 C CA . ARG A 1 93 ? 9.432 4.299 -14.810 1.00 97.69 93 ARG A CA 1
ATOM 716 C C . ARG A 1 93 ? 8.089 4.189 -14.108 1.00 97.69 93 ARG A C 1
ATOM 718 O O . ARG A 1 93 ? 7.930 3.401 -13.179 1.00 97.69 93 ARG A O 1
ATOM 725 N N . ARG A 1 94 ? 7.113 4.974 -14.562 1.00 97.25 94 ARG A N 1
ATOM 726 C CA . ARG A 1 94 ? 5.744 4.927 -14.049 1.00 97.25 94 ARG A CA 1
ATOM 727 C C . ARG A 1 94 ? 5.170 3.516 -14.150 1.00 97.25 94 ARG A C 1
ATOM 729 O O . ARG A 1 94 ? 5.410 2.803 -15.122 1.00 97.25 94 ARG A O 1
ATOM 736 N N . GLY A 1 95 ? 4.382 3.132 -13.160 1.00 97.62 95 GLY A N 1
ATOM 737 C CA . GLY A 1 95 ? 3.684 1.859 -13.177 1.00 97.62 95 GLY A CA 1
ATOM 738 C C . GLY A 1 95 ? 2.337 1.915 -12.489 1.00 97.62 95 GLY A C 1
ATOM 739 O O . GLY A 1 95 ? 1.976 2.919 -11.875 1.00 97.62 95 GLY A O 1
ATOM 740 N N . ILE A 1 96 ? 1.616 0.811 -12.594 1.00 98.50 96 ILE A N 1
ATOM 741 C CA . ILE A 1 96 ? 0.427 0.524 -11.795 1.00 98.50 96 ILE A CA 1
ATOM 742 C C . ILE A 1 96 ? 0.717 -0.690 -10.929 1.00 98.50 96 ILE A C 1
ATOM 744 O O . ILE A 1 96 ? 1.498 -1.557 -11.333 1.00 98.50 96 ILE A O 1
ATOM 748 N N . HIS A 1 97 ? 0.090 -0.759 -9.764 1.00 98.75 97 HIS A N 1
ATOM 749 C CA . HIS A 1 97 ? 0.261 -1.893 -8.871 1.00 98.75 97 HIS A CA 1
ATOM 750 C C . HIS A 1 97 ? -1.023 -2.300 -8.180 1.00 98.75 97 HIS A C 1
ATOM 752 O O . HIS A 1 97 ? -1.910 -1.476 -7.958 1.00 98.75 97 HIS A O 1
ATOM 758 N N . GLU A 1 98 ? -1.085 -3.572 -7.813 1.00 98.75 98 GLU A N 1
ATOM 759 C CA . GLU A 1 98 ? -2.185 -4.162 -7.062 1.00 98.75 98 GLU A CA 1
ATOM 760 C C . GLU A 1 98 ? -1.722 -5.370 -6.242 1.00 98.75 98 GLU A C 1
ATOM 762 O O . GLU A 1 98 ? -0.696 -5.991 -6.530 1.00 98.75 98 GLU A O 1
ATOM 767 N N . GLY A 1 99 ? -2.477 -5.710 -5.204 1.00 98.56 99 GLY A N 1
ATOM 768 C CA . GLY A 1 99 ? -2.256 -6.934 -4.443 1.00 98.56 99 GLY A CA 1
ATOM 769 C C . GLY A 1 99 ? -3.178 -7.056 -3.240 1.00 98.56 99 GLY A C 1
ATOM 770 O O . GLY A 1 99 ? -3.755 -6.073 -2.777 1.00 98.56 99 GLY A O 1
ATOM 771 N N . ASP A 1 100 ? -3.279 -8.267 -2.702 1.00 98.75 100 ASP A N 1
ATOM 772 C CA . ASP A 1 100 ? -4.088 -8.546 -1.518 1.00 98.75 100 ASP A CA 1
ATOM 773 C C . ASP A 1 100 ? -3.261 -8.445 -0.239 1.00 98.75 100 ASP A C 1
ATOM 775 O O . ASP A 1 100 ? -2.177 -9.030 -0.119 1.00 98.75 100 ASP A O 1
ATOM 779 N N . PHE A 1 101 ? -3.797 -7.728 0.745 1.00 98.81 101 PHE A N 1
ATOM 780 C CA . PHE A 1 101 ? -3.165 -7.552 2.038 1.00 98.81 101 PHE A CA 1
ATOM 781 C C . PHE A 1 101 ? -3.793 -8.419 3.130 1.00 98.81 101 PHE A C 1
ATOM 783 O O . PHE A 1 101 ? -5.004 -8.643 3.199 1.00 98.81 101 PHE A O 1
ATOM 790 N N . LEU A 1 102 ? -2.938 -8.812 4.067 1.00 98.88 102 LEU A N 1
ATOM 791 C CA . LEU A 1 102 ? -3.295 -9.295 5.389 1.00 98.88 102 LEU A CA 1
ATOM 792 C C . LEU A 1 102 ? -2.684 -8.353 6.425 1.00 98.88 102 LEU A C 1
ATOM 794 O O . LEU A 1 102 ? -1.463 -8.234 6.534 1.00 98.88 102 LEU A O 1
ATOM 798 N N . TRP A 1 103 ? -3.536 -7.717 7.217 1.00 98.75 103 TRP A N 1
ATOM 799 C CA . TRP A 1 103 ? -3.138 -6.807 8.278 1.00 98.75 103 TRP A CA 1
ATOM 800 C C . TRP A 1 103 ? -3.405 -7.447 9.640 1.00 98.75 103 TRP A C 1
ATOM 802 O O . TRP A 1 103 ? -4.538 -7.499 10.114 1.00 98.75 103 TRP A O 1
ATOM 812 N N . LYS A 1 104 ? -2.341 -7.939 10.279 1.00 98.75 104 LYS A N 1
ATOM 813 C CA . LYS A 1 104 ? -2.369 -8.538 11.620 1.00 98.75 104 LYS A CA 1
ATOM 814 C C . LYS A 1 104 ? -2.031 -7.494 12.679 1.00 98.75 104 LYS A C 1
ATOM 816 O O . LYS A 1 104 ? -0.855 -7.249 12.953 1.00 98.75 104 LYS A O 1
ATOM 821 N N . GLY A 1 105 ? -3.054 -6.880 13.258 1.00 98.44 105 GLY A N 1
ATOM 822 C CA . GLY A 1 105 ? -2.947 -5.966 14.391 1.00 98.44 105 GLY A CA 1
ATOM 823 C C . GLY A 1 105 ? -2.807 -6.673 15.744 1.00 98.44 105 GLY A C 1
ATOM 824 O O . GLY A 1 105 ? -3.032 -7.874 15.875 1.00 98.44 105 GLY A O 1
ATOM 825 N N . LYS A 1 106 ? -2.491 -5.905 16.791 1.00 97.38 106 LYS A N 1
ATOM 826 C CA . LYS A 1 106 ? -2.447 -6.353 18.198 1.00 97.38 106 LYS A CA 1
ATOM 827 C C . LYS A 1 106 ? -3.793 -6.877 18.706 1.00 97.38 106 LYS A C 1
ATOM 829 O O . LYS A 1 106 ? -3.828 -7.683 19.636 1.00 97.38 106 LYS A O 1
ATOM 834 N N . GLY A 1 107 ? -4.899 -6.380 18.155 1.00 97.94 107 GLY A N 1
ATOM 835 C CA . GLY A 1 107 ? -6.245 -6.724 18.611 1.00 97.94 107 GLY A CA 1
ATOM 836 C C . GLY A 1 107 ? -7.283 -6.862 17.507 1.00 97.94 107 GLY A C 1
ATOM 837 O O . GLY A 1 107 ? -8.452 -7.048 17.839 1.00 97.94 107 GLY A O 1
ATOM 838 N N . ALA A 1 108 ? -6.885 -6.766 16.238 1.00 98.56 108 ALA A N 1
ATOM 839 C CA . ALA A 1 108 ? -7.757 -6.947 15.085 1.00 98.56 108 ALA A CA 1
ATOM 840 C C . ALA A 1 108 ? -6.983 -7.517 13.888 1.00 98.56 108 ALA A C 1
ATOM 842 O O . ALA A 1 108 ? -5.790 -7.258 13.743 1.00 98.56 108 ALA A O 1
ATOM 843 N N . VAL A 1 109 ? -7.671 -8.265 13.027 1.00 98.81 109 VAL A N 1
ATOM 844 C CA . VAL A 1 109 ? -7.143 -8.767 11.753 1.00 98.81 109 VAL A CA 1
ATOM 845 C C . VAL A 1 109 ? -8.028 -8.255 10.629 1.00 98.81 109 VAL A C 1
ATOM 847 O O . VAL A 1 109 ? -9.235 -8.507 10.636 1.00 98.81 109 VAL A O 1
ATOM 850 N N . ALA A 1 110 ? -7.431 -7.562 9.663 1.00 98.69 110 ALA A N 1
ATOM 851 C CA . ALA A 1 110 ? -8.111 -7.110 8.457 1.00 98.69 110 ALA A CA 1
ATOM 852 C C . ALA A 1 110 ? -7.519 -7.768 7.208 1.00 98.69 110 ALA A C 1
ATOM 854 O O . ALA A 1 110 ? -6.318 -8.034 7.141 1.00 98.69 110 ALA A O 1
ATOM 855 N N . VAL A 1 111 ? -8.371 -8.020 6.220 1.00 98.81 111 VAL A N 1
ATOM 856 C CA . VAL A 1 111 ? -7.984 -8.537 4.899 1.00 98.81 111 VAL A CA 1
ATOM 857 C C . VAL A 1 111 ? -8.634 -7.689 3.822 1.00 98.81 111 VAL A C 1
ATOM 859 O O . VAL A 1 111 ? -9.759 -7.222 4.010 1.00 98.81 111 VAL A O 1
ATOM 862 N N . GLY A 1 112 ? -7.954 -7.496 2.704 1.00 98.44 112 GLY A N 1
ATOM 863 C CA . GLY A 1 112 ? -8.460 -6.674 1.614 1.00 98.44 112 GLY A CA 1
ATOM 864 C C . GLY A 1 112 ? -7.451 -6.548 0.490 1.00 98.44 112 GLY A C 1
ATOM 865 O O . GLY A 1 112 ? -6.538 -7.362 0.397 1.00 98.44 112 GLY A O 1
ATOM 866 N N . SER A 1 113 ? -7.592 -5.508 -0.319 1.00 98.50 113 SER A N 1
ATOM 867 C CA . SER A 1 113 ? -6.710 -5.233 -1.448 1.00 98.50 113 SER A CA 1
ATOM 868 C C . SER A 1 113 ? -6.124 -3.828 -1.391 1.00 98.50 113 SER A C 1
ATOM 870 O O . SER A 1 113 ? -6.669 -2.913 -0.762 1.00 98.50 113 SER A O 1
ATOM 872 N N . ILE A 1 114 ? -4.978 -3.671 -2.045 1.00 98.62 114 ILE A N 1
ATOM 873 C CA . ILE A 1 114 ? -4.366 -2.393 -2.381 1.00 98.62 114 ILE A CA 1
ATOM 874 C C . ILE A 1 114 ? -4.289 -2.250 -3.895 1.00 98.62 114 ILE A C 1
ATOM 876 O O . ILE A 1 114 ? -4.103 -3.236 -4.606 1.00 98.62 114 ILE A O 1
ATOM 880 N N . SER A 1 115 ? -4.418 -1.024 -4.387 1.00 98.50 115 SER A N 1
ATOM 881 C CA . SER A 1 115 ? -4.208 -0.699 -5.798 1.00 98.50 115 SER A CA 1
ATOM 882 C C . SER A 1 115 ? -3.760 0.748 -5.950 1.00 98.50 115 SER A C 1
ATOM 884 O O . SER A 1 115 ? -4.174 1.614 -5.173 1.00 98.50 115 SER A O 1
ATOM 886 N N . GLY A 1 116 ? -2.909 1.031 -6.932 1.00 98.31 116 GLY A N 1
ATOM 887 C CA . GLY A 1 116 ? -2.353 2.368 -7.076 1.00 98.31 116 GLY A CA 1
ATOM 888 C C . GLY A 1 116 ? -1.422 2.575 -8.261 1.00 98.31 116 GLY A C 1
ATOM 889 O O . GLY A 1 116 ? -1.376 1.788 -9.206 1.00 98.31 116 GLY A O 1
ATOM 890 N N . ILE A 1 117 ? -0.688 3.682 -8.183 1.00 98.19 117 ILE A N 1
ATOM 891 C CA . ILE A 1 117 ? 0.315 4.122 -9.149 1.00 98.19 117 ILE A CA 1
ATOM 892 C C . ILE A 1 117 ? 1.690 4.128 -8.478 1.00 98.19 117 ILE A C 1
ATOM 894 O O . ILE A 1 117 ? 1.850 4.546 -7.330 1.00 98.19 117 ILE A O 1
ATOM 898 N N . THR A 1 118 ? 2.700 3.702 -9.228 1.00 97.94 118 THR A N 1
ATOM 899 C CA . THR A 1 118 ? 4.111 3.715 -8.834 1.00 97.94 118 THR A CA 1
ATOM 900 C C . THR A 1 118 ? 4.895 4.727 -9.676 1.00 97.94 118 THR A C 1
ATOM 902 O O . THR A 1 118 ? 4.602 4.918 -10.858 1.00 97.94 118 THR A O 1
ATOM 905 N N . ASN A 1 119 ? 5.918 5.354 -9.089 1.00 97.00 119 ASN A N 1
ATOM 906 C CA . ASN A 1 119 ? 6.836 6.314 -9.713 1.00 97.00 119 ASN A CA 1
ATOM 907 C C . ASN A 1 119 ? 6.126 7.529 -10.355 1.00 97.00 119 ASN A C 1
ATOM 909 O O . ASN A 1 119 ? 6.459 7.954 -11.462 1.00 97.00 119 ASN A O 1
ATOM 913 N N . ALA A 1 120 ? 5.120 8.091 -9.679 1.00 94.88 120 ALA A N 1
ATOM 914 C CA . ALA A 1 120 ? 4.406 9.284 -10.134 1.00 94.88 120 ALA A CA 1
ATOM 915 C C . ALA A 1 120 ? 4.270 10.312 -9.009 1.00 94.88 120 ALA A C 1
ATOM 917 O O . ALA A 1 120 ? 3.910 9.961 -7.889 1.00 94.88 120 ALA A O 1
ATOM 918 N N . GLY A 1 121 ? 4.519 11.589 -9.316 1.00 92.19 121 GLY A N 1
ATOM 919 C CA . GLY A 1 121 ? 4.234 12.674 -8.376 1.00 92.19 121 GLY A CA 1
ATOM 920 C C . GLY A 1 121 ? 2.810 13.171 -8.522 1.00 92.19 121 GLY A C 1
ATOM 921 O O . GLY A 1 121 ? 2.472 13.842 -9.502 1.00 92.19 121 GLY A O 1
ATOM 922 N N . THR A 1 122 ? 1.990 12.837 -7.540 1.00 91.75 122 THR A N 1
ATOM 923 C CA . THR A 1 122 ? 0.587 13.247 -7.393 1.00 91.75 122 THR A CA 1
ATOM 924 C C . THR A 1 122 ? 0.482 14.580 -6.642 1.00 91.75 122 THR A C 1
ATOM 926 O O . THR A 1 122 ? -0.382 15.394 -6.959 1.00 91.75 122 THR A O 1
ATOM 929 N N . HIS A 1 123 ? 1.417 14.859 -5.728 1.00 90.75 123 HIS A N 1
ATOM 930 C CA . HIS A 1 123 ? 1.496 16.075 -4.918 1.00 90.75 123 HIS A CA 1
ATOM 931 C C . HIS A 1 123 ? 2.516 17.048 -5.520 1.00 90.75 123 HIS A C 1
ATOM 933 O O . HIS A 1 123 ? 3.568 17.341 -4.948 1.00 90.75 123 HIS A O 1
ATOM 939 N N . ARG A 1 124 ? 2.242 17.496 -6.746 1.00 90.31 124 ARG A N 1
ATOM 940 C CA . ARG A 1 124 ? 3.151 18.340 -7.531 1.00 90.31 124 ARG A CA 1
ATOM 941 C C . ARG A 1 124 ? 2.528 19.676 -7.913 1.00 90.31 124 ARG A C 1
ATOM 943 O O . ARG A 1 124 ? 1.307 19.824 -7.987 1.00 90.31 124 ARG A O 1
ATOM 950 N N . GLN A 1 125 ? 3.393 20.610 -8.290 1.00 90.19 125 GLN A N 1
ATOM 951 C CA . GLN A 1 125 ? 2.979 21.842 -8.952 1.00 90.19 125 GLN A CA 1
ATOM 952 C C . GLN A 1 125 ? 2.207 21.549 -10.259 1.00 90.19 125 GLN A C 1
ATOM 954 O O . GLN A 1 125 ? 2.479 20.542 -10.934 1.00 90.19 125 GLN A O 1
ATOM 959 N N . PRO A 1 126 ? 1.252 22.420 -10.641 1.00 90.12 126 PRO A N 1
ATOM 960 C CA . PRO A 1 126 ? 0.930 23.707 -10.005 1.00 90.12 126 PRO A CA 1
ATOM 961 C C . PRO A 1 126 ? -0.084 23.627 -8.850 1.00 90.12 126 PRO A C 1
ATOM 963 O O . PRO A 1 126 ? -0.383 24.654 -8.259 1.00 90.12 126 PRO A O 1
ATOM 966 N N . VAL A 1 127 ? -0.636 22.448 -8.548 1.00 90.62 127 VAL A N 1
ATOM 967 C CA . VAL A 1 127 ? -1.740 22.315 -7.576 1.00 90.62 127 VAL A CA 1
ATOM 968 C C . VAL A 1 127 ? -1.243 22.376 -6.133 1.00 90.62 127 VAL A C 1
ATOM 970 O O . VAL A 1 127 ? -1.902 22.960 -5.280 1.00 90.62 127 VAL A O 1
ATOM 973 N N . PHE A 1 128 ? -0.076 21.792 -5.870 1.00 90.44 128 PHE A N 1
ATOM 974 C CA . PHE A 1 128 ? 0.562 21.798 -4.558 1.00 90.44 128 PHE A CA 1
ATOM 975 C C . PHE A 1 128 ? 1.904 22.520 -4.621 1.00 90.44 128 PHE A C 1
ATOM 977 O O . PHE A 1 128 ? 2.544 22.568 -5.679 1.00 90.44 128 PHE A O 1
ATOM 984 N N . ASP A 1 129 ? 2.363 23.007 -3.468 1.00 85.25 129 ASP A N 1
ATOM 985 C CA . ASP A 1 129 ? 3.745 23.451 -3.299 1.00 85.25 129 ASP A CA 1
ATOM 986 C C . ASP A 1 129 ? 4.724 22.331 -3.671 1.00 85.25 129 ASP A C 1
ATOM 988 O O . ASP A 1 129 ? 4.352 21.161 -3.782 1.00 85.25 129 ASP A O 1
ATOM 992 N N . LYS A 1 130 ? 5.986 22.691 -3.926 1.00 78.56 130 LYS A N 1
ATOM 993 C CA . LYS A 1 130 ? 6.998 21.812 -4.535 1.00 78.56 130 LYS A CA 1
ATOM 994 C C . LYS A 1 130 ? 7.383 20.625 -3.626 1.00 78.56 130 LYS A C 1
ATOM 996 O O . LYS A 1 130 ? 8.460 20.607 -3.042 1.00 78.56 130 LYS A O 1
ATOM 1001 N N . CYS A 1 131 ? 6.502 19.626 -3.545 1.00 79.19 131 CYS A N 1
ATOM 1002 C CA . CYS A 1 131 ? 6.627 18.400 -2.758 1.00 79.19 131 CYS A CA 1
ATOM 1003 C C . CYS A 1 131 ? 7.122 17.222 -3.617 1.00 79.19 131 CYS A C 1
ATOM 1005 O O . CYS A 1 131 ? 8.019 16.491 -3.202 1.00 79.19 131 CYS A O 1
ATOM 1007 N N . GLN A 1 132 ? 6.601 17.065 -4.841 1.00 84.56 132 GLN A N 1
ATOM 1008 C CA . GLN A 1 132 ? 7.033 16.045 -5.808 1.00 84.56 132 GLN A CA 1
ATOM 1009 C C . GLN A 1 132 ? 7.219 16.615 -7.227 1.00 84.56 132 GLN A C 1
ATOM 1011 O O . GLN A 1 132 ? 6.604 17.610 -7.615 1.00 84.56 132 GLN A O 1
ATOM 1016 N N . THR A 1 133 ? 8.050 15.946 -8.034 1.00 89.19 133 THR A N 1
ATOM 1017 C CA . THR A 1 133 ? 8.136 16.124 -9.497 1.00 89.19 133 THR A CA 1
ATOM 1018 C C . THR A 1 133 ? 7.168 15.174 -10.210 1.00 89.19 133 THR A C 1
ATOM 1020 O O . THR A 1 133 ? 6.708 14.211 -9.619 1.00 89.19 133 THR A O 1
ATOM 1023 N N . CYS A 1 134 ? 6.849 15.389 -11.493 1.00 86.56 134 CYS A N 1
ATOM 1024 C CA . CYS A 1 134 ? 5.952 14.476 -12.228 1.00 86.56 134 CYS A CA 1
ATOM 1025 C C . CYS A 1 134 ? 6.472 13.022 -12.278 1.00 86.56 134 CYS A C 1
ATOM 1027 O O . CYS A 1 134 ? 5.690 12.077 -12.146 1.00 86.56 134 CYS A O 1
ATOM 1029 N N . ASP A 1 135 ? 7.788 12.863 -12.427 1.00 87.25 135 ASP A N 1
ATOM 1030 C CA . ASP A 1 135 ? 8.512 11.589 -12.379 1.00 87.25 135 ASP A CA 1
ATOM 1031 C C . ASP A 1 135 ? 9.101 11.381 -10.973 1.00 87.25 135 ASP A C 1
ATOM 1033 O O . ASP A 1 135 ? 10.310 11.486 -10.750 1.00 87.25 135 ASP A O 1
ATOM 1037 N N . ALA A 1 136 ? 8.218 11.185 -9.990 1.00 91.50 136 ALA A N 1
ATOM 1038 C CA . ALA A 1 136 ? 8.603 10.964 -8.601 1.00 91.50 136 ALA A CA 1
ATOM 1039 C C . ALA A 1 136 ? 8.957 9.485 -8.387 1.00 91.50 136 ALA A C 1
ATOM 1041 O O . ALA A 1 136 ? 8.169 8.708 -7.846 1.00 91.50 136 ALA A O 1
ATOM 1042 N N . LYS A 1 137 ? 10.145 9.092 -8.846 1.00 95.50 137 LYS A N 1
ATOM 1043 C CA . LYS A 1 137 ? 10.694 7.743 -8.649 1.00 95.50 137 LYS A CA 1
ATOM 1044 C C . LYS A 1 137 ? 10.778 7.394 -7.167 1.00 95.50 137 LYS A C 1
ATOM 1046 O O . LYS A 1 137 ? 11.110 8.250 -6.352 1.00 95.50 137 LYS A O 1
ATOM 1051 N N . GLY A 1 138 ? 10.491 6.138 -6.845 1.00 95.69 138 GLY A N 1
ATOM 1052 C CA . GLY A 1 138 ? 10.510 5.630 -5.477 1.00 95.69 138 GLY A CA 1
ATOM 1053 C C . GLY A 1 138 ? 9.238 5.911 -4.687 1.00 95.69 138 GLY A C 1
ATOM 1054 O O . GLY A 1 138 ? 9.200 5.615 -3.501 1.00 95.69 138 GLY A O 1
ATOM 1055 N N . TRP A 1 139 ? 8.181 6.437 -5.315 1.00 96.25 139 TRP A N 1
ATOM 1056 C CA . TRP A 1 139 ? 6.884 6.635 -4.664 1.00 96.25 139 TRP A CA 1
ATOM 1057 C C . TRP A 1 139 ? 5.846 5.624 -5.147 1.00 96.25 139 TRP A C 1
ATOM 1059 O O . TRP A 1 139 ? 5.648 5.458 -6.348 1.00 96.25 139 TRP A O 1
ATOM 1069 N N . MET A 1 140 ? 5.162 4.970 -4.211 1.00 97.50 140 MET A N 1
ATOM 1070 C CA . MET A 1 140 ? 3.952 4.182 -4.454 1.00 97.50 140 MET A CA 1
ATOM 1071 C C . MET A 1 140 ? 2.788 4.840 -3.732 1.00 97.50 140 MET A C 1
ATOM 1073 O O . MET A 1 140 ? 2.838 5.014 -2.517 1.00 97.50 140 MET A O 1
ATOM 1077 N N . GLU A 1 141 ? 1.726 5.160 -4.454 1.00 97.88 141 GLU A N 1
ATOM 1078 C CA . GLU A 1 141 ? 0.539 5.793 -3.885 1.00 97.88 141 GLU A CA 1
ATOM 1079 C C . GLU A 1 141 ? -0.717 5.105 -4.388 1.00 97.88 141 GLU A C 1
ATOM 1081 O O . GLU A 1 141 ? -0.780 4.681 -5.542 1.00 97.88 141 GLU A O 1
ATOM 1086 N N . GLY A 1 142 ? -1.722 4.970 -3.532 1.00 98.12 142 GLY A N 1
ATOM 1087 C CA . GLY A 1 142 ? -2.933 4.266 -3.919 1.00 98.12 142 GLY A CA 1
ATOM 1088 C C . GLY A 1 142 ? -3.979 4.183 -2.827 1.00 98.12 142 GLY A C 1
ATOM 1089 O O . GLY A 1 142 ? -3.899 4.863 -1.804 1.00 98.12 142 GLY A O 1
ATOM 1090 N N . ARG A 1 143 ? -4.974 3.337 -3.073 1.00 97.94 143 ARG A N 1
ATOM 1091 C CA . ARG A 1 143 ? -6.092 3.048 -2.177 1.00 97.94 143 ARG A CA 1
ATOM 1092 C C . ARG A 1 143 ? -5.929 1.657 -1.588 1.00 97.94 143 ARG A C 1
ATOM 1094 O O . ARG A 1 143 ? -5.574 0.721 -2.302 1.00 97.94 143 ARG A O 1
ATOM 1101 N N . PHE A 1 144 ? -6.275 1.512 -0.316 1.00 98.31 144 PHE A N 1
ATOM 1102 C CA . PHE A 1 144 ? -6.536 0.211 0.289 1.00 98.31 144 PHE A CA 1
ATOM 1103 C C . PHE A 1 144 ? -8.005 0.110 0.695 1.00 98.31 144 PHE A C 1
ATOM 1105 O O . PHE A 1 144 ? -8.636 1.102 1.071 1.00 98.31 144 PHE A O 1
ATOM 1112 N N . CYS A 1 145 ? -8.554 -1.094 0.605 1.00 98.06 145 CYS A N 1
ATOM 1113 C CA . CYS A 1 145 ? -9.904 -1.381 1.063 1.00 98.06 145 CYS A CA 1
ATOM 1114 C C . CYS A 1 145 ? -9.989 -2.813 1.569 1.00 98.06 145 CYS A C 1
ATOM 1116 O O . CYS A 1 145 ? -9.538 -3.736 0.895 1.00 98.06 145 CYS A O 1
ATOM 1118 N N . GLY A 1 146 ? -10.557 -3.014 2.752 1.00 98.00 146 GLY A N 1
ATOM 1119 C CA . GLY A 1 146 ? -10.677 -4.341 3.336 1.00 98.00 146 GLY A CA 1
ATOM 1120 C C . GLY A 1 146 ? -11.716 -4.428 4.435 1.00 98.00 146 GLY A C 1
ATOM 1121 O O . GLY A 1 146 ? -12.443 -3.482 4.715 1.00 98.00 146 GLY A O 1
ATOM 1122 N N . THR A 1 147 ? -11.789 -5.589 5.071 1.00 98.12 147 THR A N 1
ATOM 1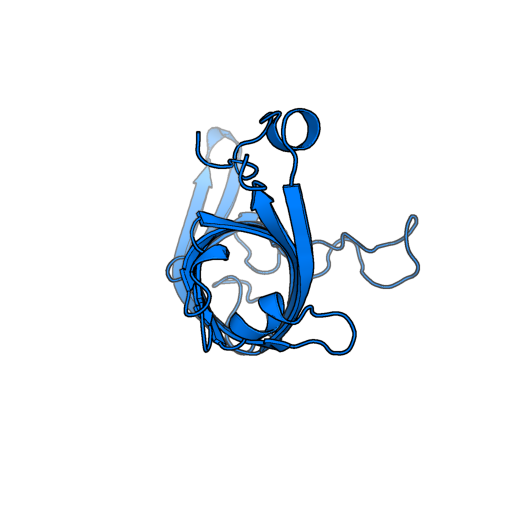123 C CA . THR A 1 147 ? -12.737 -5.903 6.143 1.00 98.12 147 THR A CA 1
ATOM 1124 C C . THR A 1 147 ? -11.999 -6.457 7.350 1.00 98.12 147 THR A C 1
ATOM 1126 O O . THR A 1 147 ? -11.139 -7.331 7.215 1.00 98.12 147 THR A O 1
ATOM 1129 N N . ILE A 1 148 ? -12.370 -5.994 8.541 1.00 98.38 148 ILE A N 1
ATOM 1130 C CA . ILE A 1 148 ? -11.936 -6.563 9.816 1.00 98.38 148 ILE A CA 1
ATOM 1131 C C . ILE A 1 148 ? -12.648 -7.907 10.002 1.00 98.38 148 ILE A C 1
ATOM 1133 O O . ILE A 1 148 ? -13.857 -7.963 10.228 1.00 98.38 148 ILE A O 1
ATOM 1137 N N . ARG A 1 149 ? -11.903 -9.008 9.897 1.00 98.00 149 ARG A N 1
ATOM 1138 C CA . ARG A 1 149 ? -12.423 -10.378 10.056 1.00 98.00 149 ARG A CA 1
ATOM 1139 C C . ARG A 1 149 ? -12.434 -10.816 11.511 1.00 98.00 149 ARG A C 1
ATOM 1141 O O . ARG A 1 149 ? -13.378 -11.459 11.955 1.00 98.00 149 ARG A O 1
ATOM 1148 N N . GLU A 1 150 ? -11.418 -10.410 12.262 1.00 98.25 150 GLU A N 1
ATOM 1149 C CA . GLU A 1 150 ? -11.272 -10.748 13.672 1.00 98.25 150 GLU A CA 1
ATOM 1150 C C . GLU A 1 150 ? -11.010 -9.487 14.484 1.00 98.25 150 GLU A C 1
ATOM 1152 O O . GLU A 1 150 ? -10.306 -8.580 14.043 1.00 98.25 150 GLU A O 1
ATOM 1157 N N . SER A 1 151 ? -11.563 -9.430 15.692 1.00 98.00 151 SER A N 1
ATOM 1158 C CA . SER A 1 151 ? -11.255 -8.369 16.645 1.00 98.00 151 SER A CA 1
ATOM 1159 C C . SER A 1 151 ? -11.555 -8.802 18.074 1.00 98.00 151 SER A C 1
ATOM 1161 O O . SER A 1 151 ? -12.525 -9.532 18.324 1.00 98.00 151 SER A O 1
ATOM 1163 N N . ARG A 1 152 ? -10.739 -8.306 19.010 1.00 97.50 152 ARG A N 1
ATOM 1164 C CA . ARG A 1 152 ? -10.995 -8.357 20.459 1.00 97.50 152 ARG A CA 1
ATOM 1165 C C . ARG A 1 152 ? -12.209 -7.513 20.852 1.00 97.50 152 ARG A C 1
ATOM 1167 O O . ARG A 1 152 ? -12.821 -7.772 21.878 1.00 97.50 152 ARG A O 1
ATOM 1174 N N . ARG A 1 153 ? -12.565 -6.521 20.032 1.00 96.25 153 ARG A N 1
ATOM 1175 C CA . ARG A 1 153 ? -13.805 -5.747 20.141 1.00 96.25 153 ARG A CA 1
ATOM 1176 C C . ARG A 1 153 ? -14.809 -6.315 19.147 1.00 96.25 153 ARG A C 1
ATOM 1178 O O . ARG A 1 153 ? -14.697 -6.053 17.953 1.00 96.25 153 ARG A O 1
ATOM 1185 N N . ALA A 1 154 ? -15.750 -7.126 19.627 1.00 94.75 154 ALA A N 1
ATOM 1186 C CA . ALA A 1 154 ? -16.692 -7.852 18.773 1.00 94.75 154 ALA A CA 1
ATOM 1187 C C . ALA A 1 154 ? -17.447 -6.934 17.794 1.00 94.75 154 ALA A C 1
ATOM 1189 O O . ALA A 1 154 ? -17.645 -7.316 16.645 1.00 94.75 154 ALA A O 1
ATOM 1190 N N . GLN A 1 155 ? -17.756 -5.703 18.210 1.00 94.06 155 GLN A N 1
ATOM 1191 C CA . GLN A 1 155 ? -18.434 -4.697 17.392 1.00 94.06 155 GLN A CA 1
ATOM 1192 C C . GLN A 1 155 ? -17.640 -4.223 16.164 1.00 94.06 155 GLN A C 1
ATOM 1194 O O . GLN A 1 155 ? -18.220 -3.609 15.281 1.00 94.06 155 GLN A O 1
ATOM 1199 N N . LEU A 1 156 ? -16.325 -4.472 16.101 1.00 96.50 156 LEU A N 1
ATOM 1200 C CA . LEU A 1 156 ? -15.504 -4.106 14.941 1.00 96.50 156 LEU A CA 1
ATOM 1201 C C . LEU A 1 156 ? -15.480 -5.192 13.859 1.00 96.50 156 LEU A C 1
ATOM 1203 O O . LEU A 1 156 ? -14.970 -4.956 12.766 1.00 96.50 156 LEU A O 1
ATOM 1207 N N . ARG A 1 157 ? -15.971 -6.401 14.150 1.00 96.50 157 ARG A N 1
ATOM 1208 C CA . ARG A 1 157 ? -15.982 -7.496 13.172 1.00 96.50 157 ARG A CA 1
ATOM 1209 C C . ARG A 1 157 ? -16.983 -7.171 12.067 1.00 96.50 157 ARG A C 1
ATOM 1211 O O . ARG A 1 157 ? -18.128 -6.839 12.345 1.00 96.50 157 ARG A O 1
ATOM 1218 N N . GLY A 1 158 ? -16.545 -7.276 10.818 1.00 95.62 158 GLY A N 1
ATOM 1219 C CA . GLY A 1 158 ? -17.336 -6.896 9.648 1.00 95.62 158 GLY A CA 1
ATOM 1220 C C . GLY A 1 158 ? -17.261 -5.411 9.287 1.00 95.62 158 GLY A C 1
ATOM 1221 O O . GLY A 1 158 ? -17.715 -5.051 8.205 1.00 95.62 158 GLY A O 1
ATOM 1222 N N . CYS A 1 159 ? -16.652 -4.562 10.122 1.00 97.06 159 CYS A N 1
ATOM 1223 C CA . CYS A 1 159 ? -16.345 -3.190 9.724 1.00 97.06 159 CYS A CA 1
ATOM 1224 C C . CYS A 1 159 ? -15.281 -3.178 8.624 1.00 97.06 159 CYS A C 1
ATOM 1226 O O . CYS A 1 159 ? -14.423 -4.066 8.555 1.00 97.06 159 CYS A O 1
ATOM 1228 N N . GLN A 1 160 ? -15.317 -2.158 7.778 1.00 97.50 160 GLN A N 1
ATOM 1229 C CA . GLN A 1 160 ? -14.354 -1.982 6.702 1.00 97.50 160 GLN A CA 1
ATOM 1230 C C . GLN A 1 160 ? -13.216 -1.052 7.109 1.00 97.50 160 GLN A C 1
ATOM 1232 O O . GLN A 1 160 ? -13.395 -0.159 7.928 1.00 97.50 160 GLN A O 1
ATOM 1237 N N . VAL A 1 161 ? -12.037 -1.283 6.538 1.00 98.25 161 VAL A N 1
ATOM 1238 C CA . VAL A 1 161 ? -10.878 -0.387 6.620 1.00 98.25 161 VAL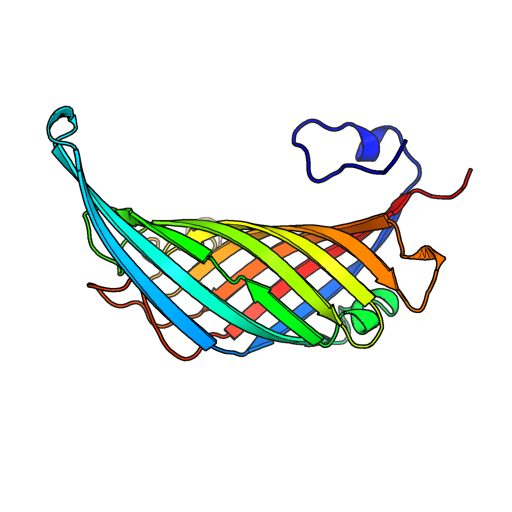 A CA 1
ATOM 1239 C C . VAL A 1 161 ? -10.641 0.184 5.235 1.00 98.25 161 VAL A C 1
ATOM 1241 O O . VAL A 1 161 ? -10.438 -0.577 4.288 1.00 98.25 161 VAL A O 1
ATOM 1244 N N . ILE A 1 162 ? -10.720 1.504 5.097 1.00 97.94 162 ILE A N 1
ATOM 1245 C CA . ILE A 1 162 ? -10.671 2.176 3.794 1.00 97.94 162 ILE A CA 1
ATOM 1246 C C . ILE A 1 162 ? -9.799 3.403 3.897 1.00 97.94 162 ILE A C 1
ATOM 1248 O O . ILE A 1 162 ? -9.940 4.180 4.834 1.00 97.94 162 ILE A O 1
ATOM 1252 N N . GLY A 1 163 ? -8.941 3.612 2.909 1.00 98.00 163 GLY A N 1
ATOM 1253 C CA . GLY A 1 163 ? -8.137 4.818 2.869 1.00 98.00 163 GLY A CA 1
ATOM 1254 C C . GLY A 1 163 ? -7.132 4.825 1.739 1.00 98.00 163 GLY A C 1
ATOM 1255 O O . GLY A 1 163 ? -7.258 4.091 0.754 1.00 98.00 163 GLY A O 1
ATOM 1256 N N . THR A 1 164 ? -6.119 5.660 1.901 1.00 98.50 164 THR A N 1
ATOM 1257 C CA . THR A 1 164 ? -5.003 5.809 0.978 1.00 98.50 164 THR A CA 1
ATOM 1258 C C . THR A 1 164 ? -3.683 5.484 1.658 1.00 98.50 164 THR A C 1
ATOM 1260 O O . THR A 1 164 ? -3.544 5.543 2.880 1.00 98.50 164 THR A O 1
ATOM 1263 N N . TYR A 1 165 ? -2.699 5.110 0.852 1.00 98.50 165 TYR A N 1
ATOM 1264 C CA . TYR A 1 165 ? -1.324 4.951 1.299 1.00 98.50 165 TYR A CA 1
ATOM 1265 C C . TYR A 1 165 ? -0.370 5.746 0.435 1.00 98.50 165 TYR A C 1
ATOM 1267 O O . TYR A 1 165 ? -0.637 6.029 -0.737 1.00 98.50 165 TYR A O 1
ATOM 1275 N N . ARG A 1 166 ? 0.793 6.010 1.022 1.00 97.56 166 ARG A N 1
ATOM 1276 C CA . ARG A 1 166 ? 1.950 6.559 0.333 1.00 97.56 166 ARG A CA 1
ATOM 1277 C C . ARG A 1 166 ? 3.216 5.926 0.878 1.00 97.56 166 ARG A C 1
ATOM 1279 O O . ARG A 1 166 ? 3.535 6.111 2.049 1.00 97.56 166 ARG A O 1
ATOM 1286 N N . PHE A 1 167 ? 3.936 5.193 0.036 1.00 97.88 167 PHE A N 1
ATOM 1287 C CA . PHE A 1 167 ? 5.193 4.536 0.383 1.00 97.88 167 PHE A CA 1
ATOM 1288 C C . PHE A 1 167 ? 6.364 5.119 -0.401 1.00 97.88 167 PHE A C 1
ATOM 1290 O O . PHE A 1 167 ? 6.236 5.429 -1.583 1.00 97.88 167 PHE A O 1
ATOM 1297 N N . HIS A 1 168 ? 7.509 5.206 0.263 1.00 97.31 168 HIS A N 1
ATOM 1298 C CA . HIS A 1 168 ? 8.814 5.498 -0.297 1.00 97.31 168 HIS A CA 1
ATOM 1299 C C . HIS A 1 168 ? 9.675 4.233 -0.310 1.00 97.31 168 HIS A C 1
ATOM 1301 O O . HIS A 1 168 ? 9.814 3.582 0.730 1.00 97.31 168 HIS A O 1
ATOM 1307 N N . PHE A 1 169 ? 10.272 3.913 -1.452 1.00 97.31 169 PHE A N 1
ATOM 1308 C CA . PHE A 1 169 ? 11.127 2.747 -1.682 1.00 97.31 169 PHE A CA 1
ATOM 1309 C C . PHE A 1 169 ? 12.238 3.087 -2.689 1.00 97.31 169 PHE A C 1
ATOM 1311 O O . PHE A 1 169 ? 12.155 4.102 -3.379 1.00 97.31 169 PHE A O 1
ATOM 1318 N N . ASP A 1 170 ? 13.236 2.213 -2.826 1.00 97.00 170 ASP A N 1
ATOM 1319 C CA . ASP A 1 170 ? 14.332 2.391 -3.785 1.00 97.00 170 ASP A CA 1
ATOM 1320 C C . ASP A 1 170 ? 14.083 1.580 -5.077 1.00 97.00 170 ASP A C 1
ATOM 1322 O O . ASP A 1 170 ? 14.179 0.345 -5.060 1.00 97.00 170 ASP A O 1
ATOM 1326 N N . PRO A 1 171 ? 13.749 2.223 -6.216 1.00 96.50 171 PRO A N 1
ATOM 1327 C CA . PRO A 1 171 ? 13.458 1.527 -7.465 1.00 96.50 171 PRO A CA 1
ATOM 1328 C C . PRO A 1 171 ? 14.735 1.078 -8.181 1.00 96.50 171 PRO A C 1
ATOM 1330 O O . PRO A 1 171 ? 15.744 1.781 -8.221 1.00 96.50 171 PRO A O 1
ATOM 1333 N N . THR A 1 172 ? 14.663 -0.071 -8.852 1.00 97.06 172 THR A N 1
ATOM 1334 C CA . THR A 1 172 ? 15.730 -0.582 -9.724 1.00 97.06 172 THR A CA 1
ATOM 1335 C C . THR A 1 172 ? 15.202 -0.779 -11.138 1.00 97.06 172 THR A C 1
ATOM 1337 O O . THR A 1 172 ? 14.038 -1.120 -11.336 1.00 97.06 172 THR A O 1
ATOM 1340 N N . LYS A 1 173 ? 16.059 -0.591 -12.149 1.00 96.88 173 LYS A N 1
ATOM 1341 C CA . LYS A 1 173 ? 15.646 -0.720 -13.558 1.00 96.88 173 LYS A CA 1
ATOM 1342 C C . LYS A 1 173 ? 15.152 -2.123 -13.912 1.00 96.88 173 LYS A C 1
ATOM 1344 O O . LYS A 1 173 ? 14.243 -2.257 -14.721 1.00 96.88 173 LYS A O 1
ATOM 1349 N N . THR A 1 174 ? 15.769 -3.151 -13.337 1.00 95.50 174 THR A N 1
ATOM 1350 C CA . THR A 1 174 ? 15.557 -4.556 -13.712 1.00 95.50 174 THR A CA 1
ATOM 1351 C C . THR A 1 174 ? 14.457 -5.231 -12.907 1.00 95.50 174 THR A C 1
ATOM 1353 O O . THR A 1 174 ? 13.679 -5.986 -13.473 1.00 95.50 174 THR A O 1
ATOM 1356 N N . GLU A 1 175 ? 14.378 -4.954 -11.604 1.00 95.50 175 GLU A N 1
ATOM 1357 C CA . GLU A 1 175 ? 13.464 -5.651 -10.693 1.00 95.50 175 GLU A CA 1
ATOM 1358 C C . GLU A 1 175 ? 12.354 -4.734 -10.166 1.00 95.50 175 GLU A C 1
ATOM 1360 O O . GLU A 1 175 ? 11.490 -5.191 -9.432 1.00 95.50 175 GLU A O 1
ATOM 1365 N N . GLY A 1 176 ? 12.335 -3.442 -10.501 1.00 94.75 176 GLY A N 1
ATOM 1366 C CA . GLY A 1 176 ? 11.291 -2.532 -10.015 1.00 94.75 176 GLY A CA 1
ATOM 1367 C C . GLY A 1 176 ? 11.479 -2.045 -8.585 1.00 94.75 176 GLY A C 1
ATOM 1368 O O . GLY A 1 176 ? 10.670 -1.254 -8.125 1.00 94.75 176 GLY A O 1
ATOM 1369 N N . GLY A 1 177 ? 12.541 -2.463 -7.895 1.00 94.81 177 GLY A N 1
ATOM 1370 C CA . GLY A 1 177 ? 12.882 -2.012 -6.544 1.00 94.81 177 GLY A CA 1
ATOM 1371 C C . GLY A 1 177 ? 13.056 -3.142 -5.537 1.00 94.81 177 GLY A C 1
ATOM 1372 O O . GLY A 1 177 ? 12.547 -4.248 -5.729 1.00 94.81 177 GLY A O 1
ATOM 1373 N N . ARG A 1 178 ? 13.826 -2.863 -4.481 1.00 96.19 178 ARG A N 1
ATOM 1374 C CA . ARG A 1 178 ? 14.124 -3.803 -3.389 1.00 96.19 178 ARG A CA 1
ATOM 1375 C C . ARG A 1 178 ? 14.600 -3.063 -2.137 1.00 96.19 178 ARG A C 1
ATOM 1377 O O . ARG A 1 178 ? 15.126 -1.961 -2.248 1.00 96.19 178 ARG A O 1
ATOM 1384 N N . GLY A 1 179 ? 14.518 -3.715 -0.981 1.00 96.56 179 GLY A N 1
ATOM 1385 C CA . GLY A 1 179 ? 15.101 -3.231 0.270 1.00 96.56 179 GLY A CA 1
ATOM 1386 C C . GLY A 1 179 ? 14.106 -2.480 1.150 1.00 96.56 179 GLY A C 1
ATOM 1387 O O . GLY A 1 179 ? 12.935 -2.851 1.229 1.00 96.56 179 GLY A O 1
ATOM 1388 N N . GLY A 1 180 ? 14.592 -1.463 1.862 1.00 97.81 180 GLY A N 1
ATOM 1389 C CA . GLY A 1 180 ? 13.800 -0.719 2.838 1.00 97.81 180 GLY A CA 1
ATOM 1390 C C . GLY A 1 180 ? 12.633 0.035 2.201 1.00 97.81 180 GLY A C 1
ATOM 1391 O O . GLY A 1 180 ? 12.765 0.645 1.142 1.00 97.81 180 GLY A O 1
ATOM 1392 N N . ILE A 1 181 ? 11.489 0.021 2.877 1.00 98.38 181 ILE A N 1
ATOM 1393 C CA . ILE A 1 181 ? 10.301 0.784 2.492 1.00 98.38 181 ILE A CA 1
ATOM 1394 C C . ILE A 1 181 ? 9.696 1.449 3.725 1.00 98.38 181 ILE A C 1
ATOM 1396 O O . ILE A 1 181 ? 9.723 0.910 4.834 1.00 98.38 181 ILE A O 1
ATOM 1400 N N . SER A 1 182 ? 9.170 2.654 3.551 1.00 98.50 182 SER A N 1
ATOM 1401 C CA . SER A 1 182 ? 8.523 3.415 4.622 1.00 98.50 182 SER A CA 1
ATOM 1402 C C . SER A 1 182 ? 7.368 4.224 4.074 1.00 98.50 182 SER A C 1
ATOM 1404 O O . SER A 1 182 ? 7.304 4.456 2.874 1.00 98.50 182 SER A O 1
ATOM 1406 N N . GLY A 1 183 ? 6.444 4.656 4.919 1.00 97.94 183 GLY A N 1
ATOM 1407 C CA . GLY A 1 183 ? 5.328 5.450 4.434 1.00 97.94 183 GLY A CA 1
ATOM 1408 C C . GLY A 1 183 ? 4.237 5.666 5.454 1.00 97.94 183 GLY A C 1
ATOM 1409 O O . GLY A 1 183 ? 4.444 5.471 6.654 1.00 97.94 183 GLY A O 1
ATOM 1410 N N . THR A 1 184 ? 3.070 6.040 4.951 1.00 98.50 184 THR A N 1
ATOM 1411 C CA . THR A 1 184 ? 1.878 6.299 5.755 1.00 98.50 184 THR A CA 1
ATOM 1412 C C . THR A 1 184 ? 0.641 5.627 5.165 1.00 98.50 184 THR A C 1
ATOM 1414 O O . THR A 1 184 ? 0.581 5.336 3.965 1.00 98.50 184 THR A O 1
ATOM 1417 N N . LEU A 1 185 ? -0.336 5.367 6.032 1.00 98.38 185 LEU A N 1
ATOM 1418 C CA . LEU A 1 185 ? -1.721 5.041 5.684 1.00 98.38 185 LEU A CA 1
ATOM 1419 C C . LEU A 1 185 ? -2.627 6.049 6.385 1.00 98.38 185 LEU A C 1
ATOM 1421 O O . LEU A 1 185 ? -2.506 6.227 7.596 1.00 98.38 185 LEU A O 1
ATOM 1425 N N . GLU A 1 186 ? -3.554 6.635 5.640 1.00 98.62 186 GLU A N 1
ATOM 1426 C CA . GLU A 1 186 ? -4.589 7.529 6.161 1.00 98.62 186 GLU A CA 1
ATOM 1427 C C . GLU A 1 186 ? -5.956 7.027 5.694 1.00 98.62 186 GLU A C 1
ATOM 1429 O O . GLU A 1 186 ? -6.115 6.636 4.535 1.00 98.62 186 GLU A O 1
ATOM 1434 N N . GLY A 1 187 ? -6.950 7.000 6.575 1.00 98.31 187 GLY A N 1
ATOM 1435 C CA . GLY A 1 187 ? -8.260 6.453 6.249 1.00 98.31 187 GLY A CA 1
ATOM 1436 C C . GLY A 1 187 ? -9.228 6.396 7.421 1.00 98.31 187 GLY A C 1
ATOM 1437 O O . GLY A 1 187 ? -9.080 7.097 8.417 1.00 98.31 187 GLY A O 1
ATOM 1438 N N . GLU A 1 188 ? -10.210 5.509 7.300 1.00 98.38 188 GLU A N 1
ATOM 1439 C CA . GLU A 1 188 ? -11.300 5.319 8.250 1.00 98.38 188 GLU A CA 1
ATOM 1440 C C . GLU A 1 188 ? -11.562 3.828 8.499 1.00 98.38 188 GLU A C 1
ATOM 1442 O O . GLU A 1 188 ? -11.489 2.992 7.589 1.00 98.38 188 GLU A O 1
ATOM 1447 N N . ILE A 1 189 ? -11.924 3.498 9.740 1.00 98.25 189 ILE A N 1
ATOM 1448 C CA . ILE A 1 189 ? -12.675 2.281 10.054 1.00 98.25 189 ILE A CA 1
ATOM 1449 C C . ILE A 1 189 ? -14.160 2.629 9.958 1.00 98.25 189 ILE A C 1
ATOM 1451 O O . ILE A 1 189 ? -14.641 3.495 10.688 1.00 98.25 189 ILE A O 1
ATOM 1455 N N . VAL A 1 190 ? -14.888 1.930 9.089 1.00 97.44 190 VAL A N 1
ATOM 1456 C CA . VAL A 1 190 ? -16.307 2.180 8.822 1.00 97.44 190 VAL A CA 1
ATOM 1457 C C . VAL A 1 190 ? -17.146 1.001 9.289 1.00 97.44 190 VAL A C 1
ATOM 1459 O O . VAL A 1 190 ? -16.978 -0.125 8.817 1.00 97.44 190 VAL A O 1
ATOM 1462 N N . CYS A 1 191 ? -18.073 1.258 10.202 1.00 95.75 191 CYS A N 1
ATOM 1463 C CA . CYS A 1 191 ? -19.002 0.263 10.726 1.00 95.75 191 CYS A CA 1
ATOM 1464 C C . CYS A 1 191 ? -20.438 0.659 10.380 1.00 95.75 191 CYS A C 1
ATOM 1466 O O . CYS A 1 191 ? -20.800 1.821 10.534 1.00 95.75 191 CYS A O 1
ATOM 1468 N N . ALA A 1 192 ? -21.278 -0.295 9.979 1.00 92.50 192 ALA A N 1
ATOM 1469 C CA . ALA A 1 192 ? -22.720 -0.057 9.951 1.00 92.50 192 ALA A CA 1
ATOM 1470 C C . ALA A 1 192 ? -23.248 0.044 11.392 1.00 92.50 192 ALA A C 1
ATOM 1472 O O . ALA A 1 192 ? -22.888 -0.781 12.236 1.00 92.50 192 ALA A O 1
ATOM 1473 N N . CYS A 1 193 ? -24.096 1.032 11.676 1.00 84.81 193 CYS A N 1
ATOM 1474 C CA . CYS A 1 193 ? -24.785 1.111 12.960 1.00 84.81 193 CYS A CA 1
ATOM 1475 C C . CYS A 1 193 ? -25.743 -0.083 13.105 1.00 84.81 193 CYS A C 1
ATOM 1477 O O . CYS A 1 193 ? -26.466 -0.389 12.151 1.00 84.81 193 CYS A O 1
ATOM 1479 N N . PRO A 1 194 ? -25.782 -0.754 14.271 1.00 76.81 194 PRO A N 1
ATOM 1480 C CA . PRO A 1 194 ? -26.875 -1.662 14.589 1.00 76.81 194 PRO A CA 1
ATOM 1481 C C . PRO A 1 194 ? -28.200 -0.896 14.500 1.00 76.81 194 PRO A C 1
ATOM 1483 O O . PRO A 1 194 ? -28.286 0.225 15.007 1.00 76.81 194 PRO A O 1
ATOM 1486 N N . GLY A 1 195 ? -29.178 -1.478 13.803 1.00 62.78 195 GLY A N 1
ATOM 1487 C CA . GLY A 1 195 ? -30.560 -0.996 13.812 1.00 62.78 195 GLY A CA 1
ATOM 1488 C C . GLY A 1 195 ? -31.276 -1.359 15.102 1.00 62.78 195 GLY A C 1
ATOM 1489 O O . GLY A 1 195 ? -30.821 -2.317 15.771 1.00 62.78 195 GLY A O 1
#

Foldseek 3Di:
DFDDPPDPPDCCVPVFDKDKFWAKKKKKDWKAFPDWDWDADPVVRWIKIKTWIKDKIQIDDDPPRGGPVNQQQRAIKIFGGWIWIATRLFLLHKIKIKTKIWGHGNFWIKIWMWIWMAQADPQDPPVHDHPADRRNGQKTKTKIKIATCGGPPPQRHSWMWIWMWIKGFHQGGNRSGTTMMITMTTTIGMGGDDD

Sequence (195 aa):
MPLDLCTPGNRDLLERNICLSALSKNLKGELKPLHHALERCAKLKCRTLKTIHFLELRVTTNAPCDSPPGRLLDGNFIVRNLITAFENGDGTRRGIHEGDFLWKGKGAVAVGSISGITNAGTHRQPVFDKCQTCDAKGWMEGRFCGTIRESRRAQLRGCQVIGTYRFHFDPTKTEGGRGGISGTLEGEIVCACPG

Secondary structure (DSSP, 8-state):
-----SSTT--HHHHS-EEEEEEEEEEEEEEEEEEEEEEEETTTTEEEEEEEEEEEEEEEE-TTTS-TTGGGG-EEEEEEEEEEEEETT-TTS-EEEEEEEEEEESSEEEEEEEEEEES--SSBTTTSSSSB-SS-TTEEEEEEEEEEEEESSGGGTT-EEEEEEEEEE---TTTS--EEEEEEEEEEEEEEPP-

pLDDT: mean 95.57, std 5.53, range [62.75, 98.88]

Radius of gyration: 17.8 Å; chains: 1; bounding box: 46×36×53 Å